Protein AF-A0A441XXL3-F1 (afdb_monomer_lite)

Secondary structure (DSSP, 8-state):
--S-TT--TT---EEEEEE--TT-GGG-EEEEEEE-S-B-SS--SSS-EEE-GGGS-TT-EEE-B--HHHHTTTT--TTSPPPSEEEEEEE-HHHHHHHTTT-HHHHHHHHEEEEEEEEEBTTBPPPTTEEEEEPPTTSTTGGGGTT-EEEEEHHHHHHHHSS------SS-----S----------

Sequence (187 aa):
PKDSEKMFSGHPCLTGSIASSGTQPFNDRYSITGQFAAFATDISRTAYTCRPPKIGVPAGIAYRGCNDRDRAFAGFKPGKPMPNEICGLVGGKKFDICVATNNFDQCLGGAVNRGNRPACSADHFCREDYMCQSLPPDTPGAAKVKGVGFCSPTYFIFQMRIDNHATPWSGAVRATMGAGFGAAEAE

Foldseek 3Di:
DAADPPDFWFDQFWDWDWDADPVCRVPIDTDTPDGRYQPDPDAEQPGWHFADCPLVDRSTITWHFHDVCLLLVVVQDPPDDDDQKHFAKDFDPQNVVLLVPPVNVVRVVPRIDTTIAGKAAPPRDHDPQWDWDQHPPPRVNSVSVVRITGTDGVSVVVSVPPDDDPDPPPDDDDDDDDDDDDDDDDD

pLDDT: mean 77.17, std 19.59, range [29.5, 97.12]

Radius of gyration: 19.59 Å; chains: 1; bounding box: 46×52×49 Å

Structure (mmCIF, N/CA/C/O backbone):
data_AF-A0A441XXL3-F1
#
_entry.id   AF-A0A441XXL3-F1
#
loop_
_atom_site.group_PDB
_atom_site.id
_atom_site.type_symbol
_atom_site.label_atom_id
_atom_site.label_alt_id
_atom_site.label_comp_id
_atom_site.label_asym_id
_atom_site.label_entity_id
_atom_site.label_seq_id
_atom_site.pdbx_PDB_ins_code
_atom_site.Cartn_x
_atom_site.Cartn_y
_atom_site.Cartn_z
_atom_site.occupancy
_atom_site.B_iso_or_equiv
_atom_site.auth_seq_id
_atom_site.auth_comp_id
_atom_site.auth_asym_id
_atom_site.auth_atom_id
_atom_site.pdbx_PDB_model_num
ATOM 1 N N . PRO A 1 1 ? -4.706 13.615 -6.787 1.00 56.91 1 PRO A N 1
ATOM 2 C CA . PRO A 1 1 ? -3.308 13.252 -7.125 1.00 56.91 1 PRO A CA 1
ATOM 3 C C . PRO A 1 1 ? -2.553 14.353 -7.919 1.00 56.91 1 PRO A C 1
ATOM 5 O O . PRO A 1 1 ? -2.069 14.128 -9.018 1.00 56.91 1 PRO A O 1
ATOM 8 N N . LYS A 1 2 ? -2.458 15.554 -7.331 1.00 59.69 2 LYS A N 1
ATOM 9 C CA . LYS A 1 2 ? -1.211 16.079 -6.728 1.00 59.69 2 LYS A CA 1
ATOM 10 C C . LYS A 1 2 ? -1.320 15.804 -5.215 1.00 59.69 2 LYS A C 1
ATOM 12 O O . LYS A 1 2 ? -2.351 15.228 -4.856 1.00 59.69 2 LYS A O 1
ATOM 17 N N . ASP A 1 3 ? -0.358 16.147 -4.353 1.00 64.12 3 ASP A N 1
ATOM 18 C CA . ASP A 1 3 ? -0.461 15.918 -2.894 1.00 64.12 3 ASP A CA 1
ATOM 19 C C . ASP A 1 3 ? -1.781 16.482 -2.327 1.00 64.12 3 ASP A C 1
ATOM 21 O O . ASP A 1 3 ? -1.922 17.663 -2.036 1.00 64.12 3 ASP A O 1
ATOM 25 N N . SER A 1 4 ? -2.800 15.631 -2.275 1.00 70.88 4 SER A N 1
ATOM 26 C CA . SER A 1 4 ? -4.200 15.985 -2.065 1.00 70.88 4 SER A CA 1
ATOM 27 C C . SER A 1 4 ? -4.614 15.421 -0.726 1.00 70.88 4 SER A C 1
ATOM 29 O O . SER A 1 4 ? -4.183 14.329 -0.364 1.00 70.88 4 SER A O 1
ATOM 31 N N . GLU A 1 5 ? -5.524 16.103 -0.040 1.00 73.88 5 GLU A N 1
ATOM 32 C CA . GLU A 1 5 ? -6.092 15.636 1.230 1.00 73.88 5 GLU A CA 1
ATOM 33 C C . GLU A 1 5 ? -6.737 14.242 1.137 1.00 73.88 5 GLU A C 1
ATOM 35 O O . GLU A 1 5 ? -6.882 13.556 2.142 1.00 73.88 5 GLU A O 1
ATOM 40 N N . LYS A 1 6 ? -7.091 13.789 -0.074 1.00 83.44 6 LYS A N 1
ATOM 41 C CA . LYS A 1 6 ? -7.651 12.452 -0.314 1.00 83.44 6 LYS A CA 1
ATOM 42 C C . LYS A 1 6 ? -6.591 11.358 -0.466 1.00 83.44 6 LYS A C 1
ATOM 44 O O . LYS A 1 6 ? -6.952 10.204 -0.673 1.00 83.44 6 LYS A O 1
ATOM 49 N N . MET A 1 7 ? -5.301 11.689 -0.442 1.00 89.44 7 MET A N 1
ATOM 50 C CA . MET A 1 7 ? -4.228 10.718 -0.634 1.00 89.44 7 MET A CA 1
ATOM 51 C C . MET A 1 7 ? -4.064 9.803 0.582 1.00 89.44 7 MET A C 1
ATOM 53 O O . MET A 1 7 ? -4.087 10.252 1.725 1.00 89.44 7 MET A O 1
ATOM 57 N N . PHE A 1 8 ? -3.849 8.521 0.306 1.00 92.69 8 PHE A N 1
ATOM 58 C CA . PHE A 1 8 ? -3.573 7.493 1.290 1.00 92.69 8 PHE A CA 1
ATOM 59 C C . PHE A 1 8 ? -2.529 6.496 0.774 1.00 92.69 8 PHE A C 1
ATOM 61 O O . PHE A 1 8 ? -2.258 6.421 -0.432 1.00 92.69 8 PHE A O 1
ATOM 68 N N . SER A 1 9 ? -1.933 5.731 1.689 1.00 92.62 9 SER A N 1
ATOM 69 C CA . SER A 1 9 ? -0.929 4.724 1.369 1.00 92.62 9 SER A CA 1
ATOM 70 C C . SER A 1 9 ? -1.545 3.642 0.495 1.00 92.62 9 SER A C 1
ATOM 72 O O . SER A 1 9 ? -2.548 3.057 0.878 1.00 92.62 9 SER A O 1
ATOM 74 N N . GLY A 1 10 ? -0.939 3.349 -0.654 1.00 89.56 10 GLY A N 1
ATOM 75 C CA . GLY A 1 10 ? -1.486 2.436 -1.671 1.00 89.56 10 GLY A CA 1
ATOM 76 C C . GLY A 1 10 ? -1.947 3.104 -2.955 1.00 89.56 10 GLY A C 1
ATOM 77 O O . GLY A 1 10 ? -2.083 2.420 -3.970 1.00 89.56 10 GLY A O 1
ATOM 78 N N . HIS A 1 11 ? -2.115 4.428 -2.963 1.00 92.00 11 HIS A N 1
ATOM 79 C CA . HIS A 1 11 ? -2.319 5.123 -4.225 1.00 92.00 11 HIS A CA 1
ATOM 80 C C . HIS A 1 11 ? -1.135 4.921 -5.176 1.00 92.00 11 HIS A C 1
ATOM 82 O O . HIS A 1 11 ? 0.017 4.882 -4.727 1.00 92.00 11 HIS A O 1
ATOM 88 N N . PRO A 1 12 ? -1.405 4.836 -6.490 1.00 91.00 12 PRO A N 1
ATOM 89 C CA . PRO A 1 12 ? -0.352 4.935 -7.482 1.00 91.00 12 PRO A CA 1
ATOM 90 C C . PRO A 1 12 ? 0.324 6.305 -7.368 1.00 91.00 12 PRO A C 1
ATOM 92 O O . PRO A 1 12 ? -0.320 7.313 -7.067 1.00 91.00 12 PRO A O 1
ATOM 95 N N . CYS A 1 13 ? 1.630 6.324 -7.592 1.00 92.06 13 CYS A N 1
ATOM 96 C CA . CYS A 1 13 ? 2.427 7.548 -7.571 1.00 92.06 13 CYS A CA 1
ATOM 97 C C . CYS A 1 13 ? 3.287 7.713 -8.825 1.00 92.06 13 CYS A C 1
ATOM 99 O O . CYS A 1 13 ? 3.798 8.806 -9.062 1.00 92.06 13 CYS A O 1
ATOM 101 N N . LEU A 1 14 ? 3.398 6.666 -9.647 1.00 90.69 14 LEU A N 1
ATOM 102 C CA . LEU A 1 14 ? 4.155 6.652 -10.891 1.00 90.69 14 LEU A CA 1
ATOM 103 C C . LEU A 1 14 ? 3.245 6.384 -12.080 1.00 90.69 14 LEU A C 1
ATOM 105 O O . LEU A 1 14 ? 2.314 5.584 -11.997 1.00 90.69 14 LEU A O 1
ATOM 109 N N . THR A 1 15 ? 3.573 7.022 -13.193 1.00 90.06 15 THR A N 1
ATOM 110 C CA . THR A 1 15 ? 3.078 6.663 -14.519 1.00 90.06 15 THR A CA 1
ATOM 111 C C . THR A 1 15 ? 4.159 5.889 -15.271 1.00 90.06 15 THR A C 1
ATOM 113 O O . THR A 1 15 ? 5.351 5.987 -14.954 1.00 90.06 15 THR A O 1
ATOM 116 N N . GLY A 1 16 ? 3.749 5.105 -16.257 1.00 85.69 16 GLY A N 1
ATOM 117 C CA . GLY A 1 16 ? 4.658 4.331 -17.080 1.00 85.69 16 GLY A CA 1
ATOM 118 C C . GLY A 1 16 ? 3.982 3.755 -18.308 1.00 85.69 16 GLY A C 1
ATOM 119 O O . GLY A 1 16 ? 2.782 3.925 -18.522 1.00 85.69 16 GLY A O 1
ATOM 120 N N . SER A 1 17 ? 4.781 3.080 -19.118 1.00 84.62 17 SER A N 1
ATOM 121 C CA . SER A 1 17 ? 4.356 2.392 -20.330 1.00 84.62 17 SER A CA 1
ATOM 122 C C . SER A 1 17 ? 4.864 0.957 -20.318 1.00 84.62 17 SER A C 1
ATOM 124 O O . SER A 1 17 ? 5.906 0.657 -19.734 1.00 84.62 17 SER A O 1
ATOM 126 N N . ILE A 1 18 ? 4.116 0.061 -20.956 1.00 83.25 18 ILE A N 1
ATOM 127 C CA . ILE A 1 18 ? 4.543 -1.316 -21.191 1.00 83.25 18 ILE A CA 1
ATOM 128 C C . ILE A 1 18 ? 4.979 -1.408 -22.648 1.00 83.25 18 ILE A C 1
ATOM 130 O O . ILE A 1 18 ? 4.208 -1.081 -23.550 1.00 83.25 18 ILE A O 1
ATOM 134 N N . ALA A 1 19 ? 6.221 -1.827 -22.873 1.00 82.88 19 ALA A N 1
ATOM 135 C CA . ALA A 1 19 ? 6.671 -2.254 -24.188 1.00 82.88 19 ALA A CA 1
ATOM 136 C C . ALA A 1 19 ? 6.328 -3.739 -24.343 1.00 82.88 19 ALA A C 1
ATOM 138 O O . ALA A 1 19 ? 6.987 -4.582 -23.729 1.00 82.88 19 ALA A O 1
ATOM 139 N N . SER A 1 20 ? 5.280 -4.038 -25.115 1.00 83.31 20 SER A N 1
ATOM 140 C CA . SER A 1 20 ? 4.809 -5.410 -25.306 1.00 83.31 20 SER A CA 1
ATOM 141 C C . SER A 1 20 ? 5.535 -6.132 -26.434 1.00 83.31 20 SER A C 1
ATOM 143 O O . SER A 1 20 ? 5.720 -5.590 -27.524 1.00 83.31 20 SER A O 1
ATOM 145 N N . SER A 1 21 ? 5.903 -7.384 -26.183 1.00 80.25 21 SER A N 1
ATOM 146 C CA . SER A 1 21 ? 6.479 -8.295 -27.166 1.00 80.25 21 SER A CA 1
ATOM 147 C C . SER A 1 21 ? 5.447 -9.353 -27.548 1.00 80.25 21 SER A C 1
ATOM 149 O O . SER A 1 21 ? 5.218 -10.313 -26.818 1.00 80.25 21 SER A O 1
ATOM 151 N N . GLY A 1 22 ? 4.814 -9.194 -28.715 1.00 84.00 22 GLY A N 1
ATOM 152 C CA . GLY A 1 22 ? 3.690 -10.048 -29.129 1.00 84.00 22 GLY A CA 1
ATOM 153 C C . GLY A 1 22 ? 4.021 -11.544 -29.203 1.00 84.00 22 GLY A C 1
ATOM 154 O O . GLY A 1 22 ? 3.199 -12.375 -28.835 1.00 84.00 22 GLY A O 1
ATOM 155 N N . THR A 1 23 ? 5.235 -11.902 -29.628 1.00 89.38 23 THR A N 1
ATOM 156 C CA . THR A 1 23 ? 5.682 -13.305 -29.714 1.00 89.38 23 THR A CA 1
ATOM 157 C C . THR A 1 23 ? 6.285 -13.830 -28.413 1.00 89.38 23 THR A C 1
ATOM 159 O O . THR A 1 23 ? 6.476 -15.035 -28.274 1.00 89.38 23 THR A O 1
ATOM 162 N N . GLN A 1 24 ? 6.644 -12.946 -27.479 1.00 87.25 24 GLN A N 1
ATOM 163 C CA . GLN A 1 24 ? 7.321 -13.293 -26.228 1.00 87.25 24 GLN A CA 1
ATOM 164 C C . GLN A 1 24 ? 6.822 -12.392 -25.086 1.00 87.25 24 GLN A C 1
ATOM 166 O O . GLN A 1 24 ? 7.597 -11.589 -24.568 1.00 87.25 24 GLN A O 1
ATOM 171 N N . PRO A 1 25 ? 5.550 -12.518 -24.662 1.00 81.62 25 PRO A N 1
ATOM 172 C CA . PRO A 1 25 ? 4.946 -11.625 -23.665 1.00 81.62 25 PRO A CA 1
ATOM 173 C C . PRO A 1 25 ? 5.648 -11.668 -22.296 1.00 81.62 25 PRO A C 1
ATOM 175 O O . PRO A 1 25 ? 5.554 -10.737 -21.504 1.00 81.62 25 PRO A O 1
ATOM 178 N N . PHE A 1 26 ? 6.420 -12.723 -22.013 1.00 80.75 26 PHE A N 1
ATOM 179 C CA . PHE A 1 26 ? 7.283 -12.814 -20.828 1.00 80.75 26 PHE A CA 1
ATOM 180 C C . PHE A 1 26 ? 8.445 -11.800 -20.824 1.00 80.75 26 PHE A C 1
ATOM 182 O O . PHE A 1 26 ? 9.073 -11.587 -19.786 1.00 80.75 26 PHE A O 1
ATOM 189 N N . ASN A 1 27 ? 8.737 -11.170 -21.966 1.00 80.44 27 ASN A N 1
ATOM 190 C CA . ASN A 1 27 ? 9.734 -10.111 -22.099 1.00 80.44 27 ASN A CA 1
ATOM 191 C C . ASN A 1 27 ? 9.148 -8.702 -21.981 1.00 80.44 27 ASN A C 1
ATOM 193 O O . ASN A 1 27 ? 9.909 -7.741 -22.099 1.00 80.44 27 ASN A O 1
ATOM 197 N N . ASP A 1 28 ? 7.846 -8.558 -21.724 1.00 80.25 28 ASP A N 1
ATOM 198 C CA . ASP A 1 28 ? 7.226 -7.253 -21.520 1.00 80.25 28 ASP A CA 1
ATOM 199 C C . ASP A 1 28 ? 7.951 -6.483 -20.406 1.00 80.25 28 ASP A C 1
ATOM 201 O O . ASP A 1 28 ? 8.215 -6.992 -19.307 1.00 80.25 28 ASP A O 1
ATOM 205 N N . ARG A 1 29 ? 8.317 -5.231 -20.701 1.00 79.62 29 ARG A N 1
ATOM 206 C CA . ARG A 1 29 ? 9.002 -4.344 -19.753 1.00 79.62 29 ARG A CA 1
ATOM 207 C C . ARG A 1 29 ? 8.140 -3.132 -19.459 1.00 79.62 29 ARG A C 1
ATOM 209 O O . ARG A 1 29 ? 7.727 -2.418 -20.369 1.00 79.62 29 ARG A O 1
ATOM 216 N N . TYR A 1 30 ? 7.915 -2.887 -18.171 1.00 78.56 30 TYR A N 1
ATOM 217 C CA . TYR A 1 30 ? 7.329 -1.644 -17.691 1.00 78.56 30 TYR A CA 1
ATOM 218 C C . TYR A 1 30 ? 8.423 -0.590 -17.496 1.00 78.56 30 TYR A C 1
ATOM 220 O O . TYR A 1 30 ? 9.349 -0.783 -16.702 1.00 78.56 30 TYR A O 1
ATOM 228 N N . SER A 1 31 ? 8.299 0.531 -18.197 1.00 82.94 31 SER A N 1
ATOM 229 C CA . SER A 1 31 ? 9.175 1.693 -18.069 1.00 82.94 31 SER A CA 1
ATOM 230 C C . SER A 1 31 ? 8.440 2.817 -17.354 1.00 82.94 31 SER A C 1
ATOM 232 O O . SER A 1 31 ? 7.357 3.227 -17.760 1.00 82.94 31 SER A O 1
ATOM 234 N N . ILE A 1 32 ? 9.042 3.341 -16.287 1.00 86.69 32 ILE A N 1
ATOM 235 C CA . ILE A 1 32 ? 8.509 4.497 -15.560 1.00 86.69 32 ILE A CA 1
ATOM 236 C C . ILE A 1 32 ? 8.700 5.742 -16.432 1.00 86.69 32 ILE A C 1
ATOM 238 O O . ILE A 1 32 ? 9.818 6.027 -16.856 1.00 86.69 32 ILE A O 1
ATOM 242 N N . THR A 1 33 ? 7.629 6.497 -16.666 1.00 88.94 33 THR A N 1
ATOM 243 C CA . THR A 1 33 ? 7.647 7.725 -17.482 1.00 88.94 33 THR A CA 1
ATOM 244 C C . THR A 1 33 ? 7.464 8.997 -16.654 1.00 88.94 33 THR A C 1
ATOM 246 O O . THR A 1 33 ? 7.684 10.093 -17.161 1.00 88.94 33 THR A O 1
ATOM 249 N N . GLY A 1 34 ? 7.109 8.885 -15.369 1.00 90.81 34 GLY A N 1
ATOM 250 C CA . GLY A 1 34 ? 7.020 10.036 -14.472 1.00 90.81 34 GLY A CA 1
ATOM 251 C C . GLY A 1 34 ? 6.450 9.716 -13.092 1.00 90.81 34 GLY A C 1
ATOM 252 O O . GLY A 1 34 ? 5.933 8.626 -12.850 1.00 90.81 34 GLY A O 1
ATOM 253 N N . GLN A 1 35 ? 6.516 10.700 -12.193 1.00 92.69 35 GLN A N 1
ATOM 254 C CA . GLN A 1 35 ? 5.906 10.674 -10.862 1.00 92.69 35 GLN A CA 1
ATOM 255 C C . GLN A 1 35 ? 4.849 11.777 -10.759 1.00 92.69 35 GLN A C 1
ATOM 257 O O . GLN A 1 35 ? 5.106 12.916 -11.141 1.00 92.69 35 GLN A O 1
ATOM 262 N N . PHE A 1 36 ? 3.669 11.453 -10.230 1.00 91.94 36 PHE A N 1
ATOM 263 C CA . PHE A 1 36 ? 2.542 12.393 -10.147 1.00 91.94 36 PHE A CA 1
ATOM 264 C C . PHE A 1 36 ? 1.991 12.600 -8.724 1.00 91.94 36 PHE A C 1
ATOM 266 O O . PHE A 1 36 ? 1.133 13.461 -8.519 1.00 91.94 36 PHE A O 1
ATOM 273 N N . ALA A 1 37 ? 2.462 11.836 -7.734 1.00 92.88 37 ALA A N 1
ATOM 274 C CA . ALA A 1 37 ? 2.054 11.971 -6.335 1.00 92.88 37 ALA A CA 1
ATOM 275 C C . ALA A 1 37 ? 3.164 11.526 -5.367 1.00 92.88 37 ALA A C 1
ATOM 277 O O . ALA A 1 37 ? 4.139 10.897 -5.785 1.00 92.88 37 ALA A O 1
ATOM 278 N N . ALA A 1 38 ? 2.973 11.802 -4.070 1.00 93.25 38 ALA A N 1
ATOM 279 C CA . ALA A 1 38 ? 3.830 11.327 -2.983 1.00 93.25 38 ALA A CA 1
ATOM 280 C C . ALA A 1 38 ? 5.293 11.778 -3.140 1.00 93.25 38 ALA A C 1
ATOM 282 O O . ALA A 1 38 ? 6.212 10.964 -3.249 1.00 93.25 38 ALA A O 1
ATOM 283 N N . PHE A 1 39 ? 5.495 13.095 -3.196 1.00 93.12 39 PHE A N 1
ATOM 284 C CA . PHE A 1 39 ? 6.779 13.720 -3.527 1.00 93.12 39 PHE A CA 1
ATOM 285 C C . PHE A 1 39 ? 7.763 13.831 -2.357 1.00 93.12 39 PHE A C 1
ATOM 287 O O . PHE A 1 39 ? 8.856 14.364 -2.540 1.00 93.12 39 PHE A O 1
ATOM 294 N N . ALA A 1 40 ? 7.419 13.334 -1.164 1.00 92.75 40 ALA A N 1
ATOM 295 C CA . ALA A 1 40 ? 8.370 13.334 -0.060 1.00 92.75 40 ALA A CA 1
ATOM 296 C C . ALA A 1 40 ? 9.608 12.498 -0.423 1.00 92.75 40 ALA A C 1
ATOM 298 O O . ALA A 1 40 ? 9.492 11.351 -0.872 1.00 92.75 40 ALA A O 1
ATOM 299 N N . THR A 1 41 ? 10.788 13.074 -0.199 1.00 89.81 41 THR A N 1
ATOM 300 C CA . THR A 1 41 ? 12.087 12.440 -0.470 1.00 89.81 41 THR A CA 1
ATOM 301 C C . THR A 1 41 ? 12.348 11.258 0.454 1.00 89.81 41 THR A C 1
ATOM 303 O O . THR A 1 41 ? 12.935 10.262 0.040 1.00 89.81 41 THR A O 1
ATOM 306 N N . ASP A 1 42 ? 11.845 11.347 1.684 1.00 88.62 42 ASP A N 1
ATOM 307 C CA . ASP A 1 42 ? 12.115 10.400 2.754 1.00 88.62 42 ASP A CA 1
ATOM 308 C C . ASP A 1 42 ? 10.830 9.829 3.349 1.00 88.62 42 ASP A C 1
ATOM 310 O O . ASP A 1 42 ? 9.757 10.444 3.347 1.00 88.62 42 ASP A O 1
ATOM 314 N N . ILE A 1 43 ? 10.947 8.625 3.909 1.00 85.94 43 ILE A N 1
ATOM 315 C CA . ILE A 1 43 ? 9.854 8.008 4.657 1.00 85.94 43 ILE A CA 1
ATOM 316 C C . ILE A 1 43 ? 9.590 8.842 5.909 1.00 85.94 43 ILE A C 1
ATOM 318 O O . ILE A 1 43 ? 10.454 8.977 6.773 1.00 85.94 43 ILE A O 1
ATOM 322 N N . SER A 1 44 ? 8.354 9.310 6.057 1.00 89.12 44 SER A N 1
ATOM 323 C CA . SER A 1 44 ? 7.897 10.020 7.250 1.00 89.12 44 SER A CA 1
ATOM 324 C C . SER A 1 44 ? 6.609 9.402 7.802 1.00 89.12 44 SER A C 1
ATOM 326 O O . SER A 1 44 ? 6.039 8.485 7.209 1.00 89.12 44 SER A O 1
ATOM 328 N N . ARG A 1 45 ? 6.134 9.886 8.954 1.00 90.06 45 ARG A N 1
ATOM 329 C CA . ARG A 1 45 ? 4.845 9.464 9.540 1.00 90.06 45 ARG A CA 1
ATOM 330 C C . ARG A 1 45 ? 3.642 10.252 9.000 1.00 90.06 45 ARG A C 1
ATOM 332 O O . ARG A 1 45 ? 2.503 9.879 9.285 1.00 90.06 45 ARG A O 1
ATOM 339 N N . THR A 1 46 ? 3.884 11.331 8.256 1.00 88.62 46 THR A N 1
ATOM 340 C CA . THR A 1 46 ? 2.869 12.333 7.882 1.00 88.62 46 THR A CA 1
ATOM 341 C C . THR A 1 46 ? 2.836 12.607 6.381 1.00 88.62 46 THR A C 1
ATOM 343 O O . THR A 1 46 ? 1.763 12.580 5.791 1.00 88.62 46 THR A O 1
ATOM 346 N N . ALA A 1 47 ? 3.991 12.824 5.758 1.00 91.69 47 ALA A N 1
ATOM 347 C CA . ALA A 1 47 ? 4.139 13.010 4.321 1.00 91.69 47 ALA A CA 1
ATOM 348 C C . ALA A 1 47 ? 4.326 11.672 3.589 1.00 91.69 47 ALA A C 1
ATOM 350 O O . ALA A 1 47 ? 5.000 10.762 4.088 1.00 91.69 47 ALA A O 1
ATOM 351 N N . TYR A 1 48 ? 3.748 11.579 2.391 1.00 94.00 48 TYR A N 1
ATOM 352 C CA . TYR A 1 48 ? 3.817 10.393 1.545 1.00 94.00 48 TYR A CA 1
ATOM 353 C C . TYR A 1 48 ? 5.039 10.440 0.636 1.00 94.00 48 TYR A C 1
ATOM 355 O O . TYR A 1 48 ? 5.233 11.405 -0.100 1.00 94.00 48 TYR A O 1
ATOM 363 N N . THR A 1 49 ? 5.812 9.359 0.644 1.00 93.25 49 THR A N 1
ATOM 364 C CA . THR A 1 49 ? 6.890 9.105 -0.315 1.00 93.25 49 THR A CA 1
ATOM 365 C C . THR A 1 49 ? 6.453 8.051 -1.327 1.00 93.25 49 THR A C 1
ATOM 367 O O . THR A 1 49 ? 5.719 7.115 -0.990 1.00 93.25 49 THR A O 1
ATOM 370 N N . CYS A 1 50 ? 6.877 8.198 -2.577 1.00 91.94 50 CYS A N 1
ATOM 371 C CA . CYS A 1 50 ? 6.606 7.228 -3.624 1.00 91.94 50 CYS A CA 1
ATOM 372 C C . CYS A 1 50 ? 7.609 6.072 -3.557 1.00 91.94 50 CYS A C 1
ATOM 374 O O . CYS A 1 50 ? 8.806 6.236 -3.786 1.00 91.94 50 CYS A O 1
ATOM 376 N N . ARG A 1 51 ? 7.121 4.866 -3.255 1.00 87.44 51 ARG A N 1
ATOM 377 C CA . ARG A 1 51 ? 7.937 3.649 -3.268 1.00 87.44 51 ARG A CA 1
ATOM 378 C C . ARG A 1 51 ? 7.896 3.023 -4.669 1.00 87.44 51 ARG A C 1
ATOM 380 O O . ARG A 1 51 ? 6.800 2.777 -5.181 1.00 87.44 51 ARG A O 1
ATOM 387 N N . PRO A 1 52 ? 9.061 2.741 -5.281 1.00 77.69 52 PRO A N 1
ATOM 388 C CA . PRO A 1 52 ? 9.148 2.301 -6.671 1.00 77.69 52 PRO A CA 1
ATOM 389 C C . PRO A 1 52 ? 8.619 0.869 -6.878 1.00 77.69 52 PRO A C 1
ATOM 391 O O . PRO A 1 52 ? 8.596 0.085 -5.927 1.00 77.69 52 PRO A O 1
ATOM 394 N N . PRO A 1 53 ? 8.301 0.473 -8.127 1.00 70.81 53 PRO A N 1
ATOM 395 C CA . PRO A 1 53 ? 7.737 -0.831 -8.493 1.00 70.81 53 PRO A CA 1
ATOM 396 C C . PRO A 1 53 ? 8.702 -2.012 -8.316 1.00 70.81 53 PRO A C 1
ATOM 398 O O . PRO A 1 53 ? 8.350 -3.136 -8.654 1.00 70.81 53 PRO A O 1
ATOM 401 N N . LYS A 1 54 ? 9.901 -1.798 -7.749 1.00 68.75 54 LYS A N 1
ATOM 402 C CA . LYS A 1 54 ? 10.864 -2.868 -7.411 1.00 68.75 54 LYS A CA 1
ATOM 403 C C . LYS A 1 54 ? 10.263 -3.943 -6.496 1.00 68.75 54 LYS A C 1
ATOM 405 O O . LYS A 1 54 ? 10.777 -5.047 -6.423 1.00 68.75 54 LYS A O 1
ATOM 410 N N . ILE A 1 55 ? 9.174 -3.600 -5.815 1.00 59.06 55 ILE A N 1
ATOM 411 C CA . ILE A 1 55 ? 8.376 -4.477 -4.961 1.00 59.06 55 ILE A CA 1
ATOM 412 C C . ILE A 1 55 ? 7.149 -5.051 -5.696 1.00 59.06 55 ILE A C 1
ATOM 414 O O . ILE A 1 55 ? 6.119 -5.268 -5.079 1.00 59.06 55 ILE A O 1
ATOM 418 N N . GLY A 1 56 ? 7.188 -5.207 -7.022 1.00 66.56 56 GLY A N 1
ATOM 419 C CA . GLY A 1 56 ? 6.109 -5.851 -7.788 1.00 66.56 56 GLY A CA 1
ATOM 420 C C . GLY A 1 56 ? 4.804 -5.053 -7.898 1.00 66.56 56 GLY A C 1
ATOM 421 O O . GLY A 1 56 ? 3.759 -5.639 -8.145 1.00 66.56 56 GLY A O 1
ATOM 422 N N . VAL A 1 57 ? 4.850 -3.731 -7.706 1.00 77.62 57 VAL A N 1
ATOM 423 C CA . VAL A 1 57 ? 3.679 -2.838 -7.765 1.00 77.62 57 VAL A CA 1
ATOM 424 C C . VAL A 1 57 ? 3.859 -1.866 -8.937 1.00 77.62 57 VAL A C 1
ATOM 426 O O . VAL A 1 57 ? 4.519 -0.847 -8.735 1.00 77.62 57 VAL A O 1
ATOM 429 N N . PRO A 1 58 ? 3.319 -2.128 -10.145 1.00 75.31 58 PRO A N 1
ATOM 430 C CA . PRO A 1 58 ? 3.697 -1.421 -11.380 1.00 75.31 58 PRO A CA 1
ATOM 431 C C . PRO A 1 58 ? 3.613 0.113 -11.301 1.00 75.31 58 PRO A C 1
ATOM 433 O O . PRO A 1 58 ? 4.553 0.810 -11.673 1.00 75.31 58 PRO A O 1
ATOM 436 N N . ALA A 1 59 ? 2.551 0.662 -10.708 1.00 85.50 59 ALA A N 1
ATOM 437 C CA . ALA A 1 59 ? 2.359 2.113 -10.574 1.00 85.50 59 ALA A CA 1
ATOM 438 C C . ALA A 1 59 ? 3.034 2.734 -9.328 1.00 85.50 59 ALA A C 1
ATOM 440 O O . ALA A 1 59 ? 2.753 3.878 -8.946 1.00 85.50 59 ALA A O 1
ATOM 441 N N . GLY A 1 60 ? 3.896 1.969 -8.653 1.00 88.25 60 GLY A N 1
ATOM 442 C CA . GLY A 1 60 ? 4.424 2.311 -7.340 1.00 88.25 60 GLY A CA 1
ATOM 443 C C . GLY A 1 60 ? 3.339 2.375 -6.263 1.00 88.25 60 GLY A C 1
ATOM 444 O O . GLY A 1 60 ? 2.154 2.095 -6.490 1.00 88.25 60 GLY A O 1
ATOM 445 N N . ILE A 1 61 ? 3.768 2.745 -5.060 1.00 89.31 61 ILE A N 1
ATOM 446 C CA . ILE A 1 61 ? 2.889 2.932 -3.908 1.00 89.31 61 ILE A CA 1
ATOM 447 C C . ILE A 1 61 ? 3.277 4.197 -3.147 1.00 89.31 61 ILE A C 1
ATOM 449 O O . ILE A 1 61 ? 4.391 4.306 -2.633 1.00 89.31 61 ILE A O 1
ATOM 453 N N . ALA A 1 62 ? 2.335 5.132 -3.030 1.00 92.88 62 ALA A N 1
ATOM 454 C CA . ALA A 1 62 ? 2.406 6.187 -2.028 1.00 92.88 62 ALA A CA 1
ATOM 455 C C . ALA A 1 62 ? 2.461 5.542 -0.638 1.00 92.88 62 ALA A C 1
ATOM 457 O O . ALA A 1 62 ? 1.678 4.637 -0.347 1.00 92.88 62 ALA A O 1
ATOM 458 N N . TYR A 1 63 ? 3.384 5.975 0.215 1.00 92.31 63 TYR A N 1
ATOM 459 C CA . TYR A 1 63 ? 3.591 5.364 1.523 1.00 92.31 63 TYR A CA 1
ATOM 460 C C . TYR A 1 63 ? 3.973 6.394 2.579 1.00 92.31 63 TYR A C 1
ATOM 462 O O . TYR A 1 63 ? 4.833 7.244 2.353 1.00 92.31 63 TYR A O 1
ATOM 470 N N . ARG A 1 64 ? 3.395 6.242 3.770 1.00 93.31 64 ARG A N 1
ATOM 471 C CA . ARG A 1 64 ? 3.884 6.844 5.013 1.00 93.31 64 ARG A CA 1
ATOM 472 C C . ARG A 1 64 ? 3.958 5.778 6.108 1.00 93.31 64 ARG A C 1
ATOM 474 O O . ARG A 1 64 ? 3.219 4.794 6.103 1.00 93.31 64 ARG A O 1
ATOM 481 N N . GLY A 1 65 ? 4.839 5.971 7.080 1.00 92.50 65 GLY A N 1
ATOM 482 C CA . GLY A 1 65 ? 4.892 5.132 8.274 1.00 92.50 65 GLY A CA 1
ATOM 483 C C . GLY A 1 65 ? 3.669 5.332 9.170 1.00 92.50 65 GLY A C 1
ATOM 484 O O . GLY A 1 65 ? 3.050 6.397 9.168 1.00 92.50 65 GLY A O 1
ATOM 485 N N . CYS A 1 66 ? 3.347 4.323 9.981 1.00 94.38 66 CYS A N 1
ATOM 486 C CA . CYS A 1 66 ? 2.316 4.474 11.003 1.00 94.38 66 CYS A CA 1
ATOM 487 C C . CYS A 1 66 ? 2.736 5.466 12.084 1.00 94.38 66 CYS A C 1
ATOM 489 O O . CYS A 1 66 ? 3.807 5.315 12.686 1.00 94.38 66 CYS A O 1
ATOM 491 N N . ASN A 1 67 ? 1.850 6.407 12.395 1.00 94.38 67 ASN A N 1
ATOM 492 C CA . ASN A 1 67 ? 1.908 7.160 13.642 1.00 94.38 67 ASN A CA 1
ATOM 493 C C . ASN A 1 67 ? 1.227 6.375 14.783 1.00 94.38 67 ASN A C 1
ATOM 495 O O . ASN A 1 67 ? 0.663 5.299 14.573 1.00 94.38 67 ASN A O 1
ATOM 499 N N . ASP A 1 68 ? 1.273 6.906 16.003 1.00 95.00 68 ASP A N 1
ATOM 500 C CA . ASP A 1 68 ? 0.769 6.194 17.185 1.00 95.00 68 ASP A CA 1
ATOM 501 C C . ASP A 1 68 ? -0.765 6.050 17.181 1.00 95.00 68 ASP A C 1
ATOM 503 O O . ASP A 1 68 ? -1.303 5.060 17.679 1.00 95.00 68 ASP A O 1
ATOM 507 N N . ARG A 1 69 ? -1.484 6.978 16.532 1.00 94.88 69 ARG A N 1
ATOM 508 C CA . ARG A 1 69 ? -2.944 6.896 16.350 1.00 94.88 69 ARG A CA 1
ATOM 509 C C . ARG A 1 69 ? -3.322 5.792 15.370 1.00 94.88 69 ARG A C 1
ATOM 511 O O . ARG A 1 69 ? -4.253 5.038 15.651 1.00 94.88 69 ARG A O 1
ATOM 518 N N . ASP A 1 70 ? -2.586 5.673 14.263 1.00 95.88 70 ASP A N 1
ATOM 519 C CA . ASP A 1 70 ? -2.738 4.565 13.319 1.00 95.88 70 ASP A CA 1
ATOM 520 C C . ASP A 1 70 ? -2.431 3.246 14.041 1.00 95.88 70 ASP A C 1
ATOM 522 O O . ASP A 1 70 ? -3.149 2.257 13.882 1.00 95.88 70 ASP A O 1
ATOM 526 N N . ARG A 1 71 ? -1.396 3.245 14.902 1.00 94.81 71 ARG A N 1
ATOM 527 C CA . ARG A 1 71 ? -0.992 2.055 15.655 1.00 94.81 71 ARG A CA 1
ATOM 528 C C . ARG A 1 71 ? -2.074 1.547 16.601 1.00 94.81 71 ARG A C 1
ATOM 530 O O . ARG A 1 71 ? -2.274 0.337 16.706 1.00 94.81 71 ARG A O 1
ATOM 537 N N . ALA A 1 72 ? -2.767 2.477 17.247 1.00 95.62 72 ALA A N 1
ATOM 538 C CA . ALA A 1 72 ? -3.864 2.220 18.171 1.00 95.62 72 ALA A CA 1
ATOM 539 C C . ALA A 1 72 ? -5.230 2.009 17.486 1.00 95.62 72 ALA A C 1
ATOM 541 O O . ALA A 1 72 ? -6.236 1.851 18.189 1.00 95.62 72 ALA A O 1
ATOM 542 N N . PHE A 1 73 ? -5.275 2.044 16.146 1.00 96.56 73 PHE A N 1
ATOM 543 C CA . PHE A 1 73 ? -6.491 1.985 15.329 1.00 96.56 73 PHE A CA 1
ATOM 544 C C . PHE A 1 73 ? -7.524 3.066 15.687 1.00 96.56 73 PHE A C 1
ATOM 546 O O . PHE A 1 73 ? -8.729 2.856 15.589 1.00 96.56 73 PHE A O 1
ATOM 553 N N . ALA A 1 74 ? -7.069 4.253 16.098 1.00 95.62 74 ALA A N 1
ATOM 554 C CA . ALA A 1 74 ? -7.937 5.297 16.652 1.00 95.62 74 ALA A CA 1
ATOM 555 C C . ALA A 1 74 ? -8.965 5.871 15.651 1.00 95.62 74 ALA A C 1
ATOM 557 O O . ALA A 1 74 ? -9.957 6.480 16.063 1.00 95.62 74 ALA A O 1
ATOM 558 N N . GLY A 1 75 ? -8.716 5.713 14.346 1.00 94.25 75 GLY A N 1
ATOM 559 C CA . GLY A 1 75 ? -9.628 6.131 13.277 1.00 94.25 75 GLY A CA 1
ATOM 560 C C . GLY A 1 75 ? -10.802 5.175 13.043 1.00 94.25 75 GLY A C 1
ATOM 561 O O . GLY A 1 75 ? -11.812 5.594 12.487 1.00 94.25 75 GLY A O 1
ATOM 562 N N . PHE A 1 76 ? -10.702 3.923 13.494 1.00 94.94 76 PHE A N 1
ATOM 563 C CA . PHE A 1 76 ? -11.731 2.906 13.293 1.00 94.94 76 PHE A CA 1
ATOM 564 C C . PHE A 1 76 ? -12.752 2.988 14.426 1.00 94.94 76 PHE A C 1
ATOM 566 O O . PHE A 1 76 ? -12.472 2.614 15.565 1.00 94.94 76 PHE A O 1
ATOM 573 N N . LYS A 1 77 ? -13.930 3.536 14.121 1.00 93.50 77 LYS A N 1
ATOM 574 C CA . LYS A 1 77 ? -15.005 3.771 15.091 1.00 93.50 77 LYS A CA 1
ATOM 575 C C . LYS A 1 77 ? -16.312 3.147 14.597 1.00 93.50 77 LYS A C 1
ATOM 577 O O . LYS A 1 77 ? -16.622 3.301 13.415 1.00 93.50 77 LYS A O 1
A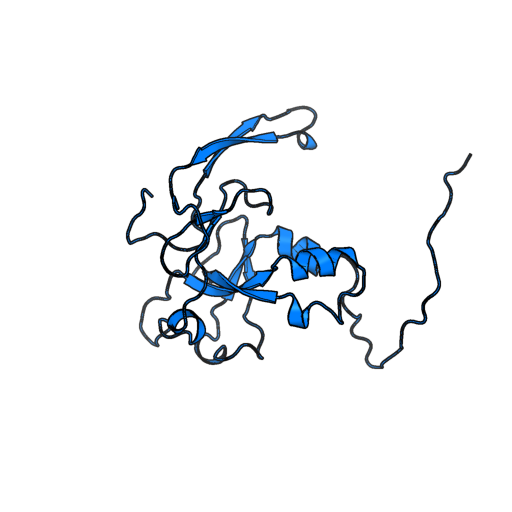TOM 582 N N . PRO A 1 78 ? -17.105 2.513 15.478 1.00 88.75 78 PRO A N 1
ATOM 583 C CA . PRO A 1 78 ? -18.430 2.018 15.117 1.00 88.75 78 PRO A CA 1
ATOM 584 C C . PRO A 1 78 ? -19.307 3.118 14.506 1.00 88.75 78 PRO A C 1
ATOM 586 O O . PRO A 1 78 ? -19.301 4.258 14.975 1.00 88.75 78 PRO A O 1
ATOM 589 N N . GLY A 1 79 ? -20.046 2.782 13.447 1.00 89.81 79 GLY A N 1
ATOM 590 C CA . GLY A 1 79 ? -20.967 3.705 12.773 1.00 89.81 79 GLY A CA 1
ATOM 591 C C . GLY A 1 79 ? -20.301 4.836 11.977 1.00 89.81 79 GLY A C 1
ATOM 592 O O . GLY A 1 79 ? -20.992 5.750 11.530 1.00 89.81 79 GLY A O 1
ATOM 593 N N . LYS A 1 80 ? -18.973 4.816 11.801 1.00 92.69 80 LYS A N 1
ATOM 594 C CA . LYS A 1 80 ? -18.255 5.741 10.913 1.00 92.69 80 LYS A CA 1
ATOM 595 C C . LYS A 1 80 ? -17.746 5.010 9.669 1.00 92.69 80 LYS A C 1
ATOM 597 O O . LYS A 1 80 ? -17.473 3.813 9.759 1.00 92.69 80 LYS A O 1
ATOM 602 N N . PRO A 1 81 ? -17.598 5.712 8.528 1.00 92.06 81 PRO A N 1
ATOM 603 C CA . PRO A 1 81 ? -16.967 5.136 7.349 1.00 92.06 81 PRO A CA 1
ATOM 604 C C . PRO A 1 81 ? -15.593 4.564 7.692 1.00 92.06 81 PRO A C 1
ATOM 606 O O . PRO A 1 81 ? -14.850 5.153 8.484 1.00 92.06 81 PRO A O 1
ATOM 609 N N . MET A 1 82 ? -15.266 3.424 7.090 1.00 93.50 82 MET A N 1
ATOM 610 C CA . MET A 1 82 ? -13.955 2.813 7.254 1.00 93.50 82 MET A CA 1
ATOM 611 C C . MET A 1 82 ? -12.873 3.775 6.728 1.00 93.50 82 MET A C 1
ATOM 613 O O . MET A 1 82 ? -12.994 4.255 5.601 1.00 93.50 82 MET A O 1
ATOM 617 N N . PRO A 1 83 ? -11.823 4.078 7.512 1.00 94.50 83 PRO A N 1
ATOM 618 C CA . PRO A 1 83 ? -10.672 4.821 7.013 1.00 94.50 83 PRO A CA 1
ATOM 619 C C . PRO A 1 83 ? -10.025 4.127 5.809 1.00 94.50 83 PRO A C 1
ATOM 621 O O . PRO A 1 83 ? -9.913 2.906 5.794 1.00 94.50 83 PRO A O 1
ATOM 624 N N . ASN A 1 84 ? -9.515 4.907 4.852 1.00 94.19 84 ASN A N 1
ATOM 625 C CA . ASN A 1 84 ? -8.806 4.366 3.684 1.00 94.19 84 ASN A CA 1
ATOM 626 C C . ASN A 1 84 ? -7.483 3.680 4.050 1.00 94.19 84 ASN A C 1
ATOM 628 O O . ASN A 1 84 ? -6.986 2.875 3.270 1.00 94.19 84 ASN A O 1
ATOM 632 N N . GLU A 1 85 ? -6.894 4.004 5.206 1.00 94.75 85 GLU A N 1
ATOM 633 C CA . GLU A 1 85 ? -5.631 3.431 5.670 1.00 94.75 85 GLU A CA 1
ATOM 634 C C . GLU A 1 85 ? -5.798 2.643 6.957 1.00 94.75 85 GLU A C 1
ATOM 636 O O . GLU A 1 85 ? -6.505 3.051 7.880 1.00 94.75 85 GLU A O 1
ATOM 641 N N . ILE A 1 86 ? -5.029 1.569 7.055 1.00 96.75 86 ILE A N 1
ATOM 642 C CA . ILE A 1 86 ? -4.823 0.821 8.281 1.00 96.75 86 ILE A CA 1
ATOM 643 C C . ILE A 1 86 ? -3.327 0.593 8.495 1.00 96.75 86 ILE A C 1
ATOM 645 O O . ILE A 1 86 ? -2.566 0.339 7.557 1.00 96.75 86 ILE A O 1
ATOM 649 N N . CYS A 1 87 ? -2.895 0.653 9.752 1.00 95.56 87 CYS A N 1
ATOM 650 C CA . CYS A 1 87 ? -1.528 0.315 10.117 1.00 95.56 87 CYS A CA 1
ATOM 651 C C . CYS A 1 87 ? -1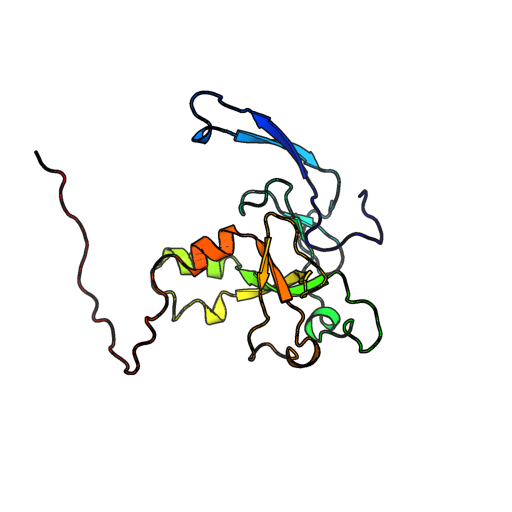.351 -1.208 10.185 1.00 95.56 87 CYS A C 1
ATOM 653 O O . CYS A 1 87 ? -1.427 -1.798 11.270 1.00 95.56 87 CYS A O 1
ATOM 655 N N . GLY A 1 88 ? -1.153 -1.808 9.010 1.00 91.75 88 GLY A N 1
ATOM 656 C CA . GLY A 1 88 ? -0.980 -3.241 8.788 1.00 91.75 88 GLY A CA 1
ATOM 657 C C . GLY A 1 88 ? 0.473 -3.705 8.836 1.00 91.75 88 GLY A C 1
ATOM 658 O O . GLY A 1 88 ? 1.380 -2.948 9.195 1.00 91.75 88 GLY A O 1
ATOM 659 N N . LEU A 1 89 ? 0.687 -4.968 8.468 1.00 86.69 89 LEU A N 1
ATOM 660 C CA . LEU A 1 89 ? 2.009 -5.584 8.447 1.00 86.69 89 LEU A CA 1
ATOM 661 C C . LEU A 1 89 ? 2.771 -5.251 7.160 1.00 86.69 89 LEU A C 1
ATOM 663 O O . LEU A 1 89 ? 2.212 -5.222 6.062 1.00 86.69 89 LEU A O 1
ATOM 667 N N . VAL A 1 90 ? 4.073 -5.001 7.296 1.00 80.69 90 VAL A N 1
ATOM 668 C CA . VAL A 1 90 ? 4.988 -4.746 6.180 1.00 80.69 90 VAL A CA 1
ATOM 669 C C . VAL A 1 90 ? 6.309 -5.481 6.388 1.00 80.69 90 VAL A C 1
ATOM 671 O O . VAL A 1 90 ? 6.870 -5.456 7.483 1.00 80.69 90 VAL A O 1
ATOM 674 N N . GLY A 1 91 ? 6.836 -6.103 5.333 1.00 72.06 91 GLY A N 1
ATOM 675 C CA . GLY A 1 91 ? 8.216 -6.586 5.330 1.00 72.06 91 GLY A CA 1
ATOM 676 C C . GLY A 1 91 ? 9.191 -5.409 5.265 1.00 72.06 91 GLY A C 1
ATOM 677 O O . GLY A 1 91 ? 8.995 -4.476 4.484 1.00 72.06 91 GLY A O 1
ATOM 678 N N . GLY A 1 92 ? 10.206 -5.417 6.130 1.00 67.88 92 GLY A N 1
ATOM 679 C CA . GLY A 1 92 ? 11.342 -4.491 6.051 1.00 67.88 92 GLY A CA 1
ATOM 680 C C . GLY A 1 92 ? 12.607 -5.192 5.554 1.00 67.88 92 GLY A C 1
ATOM 681 O O . GLY A 1 92 ? 12.583 -6.375 5.256 1.00 67.88 92 GLY A O 1
ATOM 682 N N . LYS A 1 93 ? 13.757 -4.509 5.583 1.00 68.38 93 LYS A N 1
ATOM 683 C CA . LYS A 1 93 ? 15.059 -5.098 5.199 1.00 68.38 93 LYS A CA 1
ATOM 684 C C . LYS A 1 93 ? 15.362 -6.430 5.907 1.00 68.38 93 LYS A C 1
ATOM 686 O O . LYS A 1 93 ? 15.969 -7.321 5.329 1.00 68.38 93 LYS A O 1
ATOM 691 N N . LYS A 1 94 ? 14.936 -6.566 7.168 1.00 68.12 94 LYS A N 1
ATOM 692 C CA . LYS A 1 94 ? 15.077 -7.816 7.927 1.00 68.12 94 LYS A CA 1
ATOM 693 C C . LYS A 1 94 ? 14.268 -8.962 7.318 1.00 68.12 94 LYS A C 1
ATOM 695 O O . LYS A 1 94 ? 14.747 -10.078 7.372 1.00 68.12 94 LYS A O 1
ATOM 700 N N . PHE A 1 95 ? 13.102 -8.683 6.734 1.00 69.81 95 PHE A N 1
ATOM 701 C CA . PHE A 1 95 ? 12.280 -9.663 6.014 1.00 69.81 95 PHE A CA 1
ATOM 702 C C . PHE A 1 95 ? 12.968 -10.133 4.741 1.00 69.81 95 PHE A C 1
ATOM 704 O O . PHE A 1 95 ? 13.076 -11.334 4.542 1.00 69.81 95 PHE A O 1
ATOM 711 N N . ASP A 1 96 ? 13.521 -9.215 3.950 1.00 66.69 96 ASP A N 1
ATOM 712 C CA . ASP A 1 96 ? 14.246 -9.584 2.728 1.00 66.69 96 ASP A CA 1
ATOM 713 C C . ASP A 1 96 ? 15.456 -10.482 3.050 1.00 66.69 96 ASP A C 1
ATOM 715 O O . ASP A 1 96 ? 15.683 -11.494 2.393 1.00 66.69 96 ASP A O 1
ATOM 719 N N . ILE A 1 97 ? 16.198 -10.157 4.118 1.00 68.94 97 ILE A N 1
ATOM 720 C CA . ILE A 1 97 ? 17.296 -10.999 4.624 1.00 68.94 97 ILE A CA 1
ATOM 721 C C . ILE A 1 97 ? 16.761 -12.345 5.127 1.00 68.94 97 ILE A C 1
ATOM 723 O O . ILE A 1 97 ? 17.376 -13.372 4.881 1.00 68.94 97 ILE A O 1
ATOM 727 N N . CYS A 1 98 ? 15.617 -12.345 5.808 1.00 67.81 98 CYS A N 1
ATOM 728 C CA . CYS A 1 98 ? 14.965 -13.544 6.328 1.00 67.81 98 CYS A CA 1
ATOM 729 C C . CYS A 1 98 ? 14.639 -14.568 5.244 1.00 67.81 98 CYS A C 1
ATOM 731 O O . CYS A 1 98 ? 14.907 -15.755 5.391 1.00 67.81 98 CYS A O 1
ATOM 733 N N . VAL A 1 99 ? 14.051 -14.085 4.149 1.00 65.50 99 VAL A N 1
ATOM 734 C CA . VAL A 1 99 ? 13.676 -14.909 2.997 1.00 65.50 99 VAL A CA 1
ATOM 735 C C . VAL A 1 99 ? 14.927 -15.495 2.338 1.00 65.50 99 VAL A C 1
ATOM 737 O O . VAL A 1 99 ? 14.896 -16.617 1.852 1.00 65.50 99 VAL A O 1
ATOM 740 N N . ALA A 1 100 ? 16.050 -14.774 2.361 1.00 67.81 100 ALA A N 1
ATOM 741 C CA . ALA A 1 100 ? 17.292 -15.214 1.733 1.00 67.81 100 ALA A CA 1
ATOM 742 C C . ALA A 1 100 ? 18.067 -16.297 2.516 1.00 67.81 100 ALA A C 1
ATOM 744 O O . ALA A 1 100 ? 19.035 -16.834 1.981 1.00 67.81 100 ALA A O 1
ATOM 745 N N . THR A 1 101 ? 17.707 -16.608 3.769 1.00 66.00 101 THR A N 1
ATOM 746 C CA . THR A 1 101 ? 18.531 -17.458 4.657 1.00 66.00 101 THR A CA 1
ATOM 747 C C . THR A 1 101 ? 17.980 -18.861 4.921 1.00 66.00 101 THR A C 1
ATOM 749 O O . THR A 1 101 ? 18.615 -19.605 5.666 1.00 66.00 101 THR A O 1
ATOM 752 N N . ASN A 1 102 ? 16.831 -19.251 4.352 1.00 65.19 102 ASN A N 1
ATOM 753 C CA . ASN A 1 102 ? 16.162 -20.545 4.605 1.00 65.19 102 ASN A CA 1
ATOM 754 C C . ASN A 1 102 ? 15.855 -20.859 6.094 1.00 65.19 102 ASN A C 1
ATOM 756 O O . ASN A 1 102 ? 15.511 -21.990 6.422 1.00 65.19 102 ASN A O 1
ATOM 760 N N . ASN A 1 103 ? 15.935 -19.881 7.007 1.00 64.00 103 ASN A N 1
ATOM 761 C CA . ASN A 1 103 ? 15.594 -20.027 8.433 1.00 64.00 103 ASN A CA 1
ATOM 762 C C . ASN A 1 103 ? 14.387 -19.140 8.783 1.00 64.00 103 ASN A C 1
ATOM 764 O O . ASN A 1 103 ? 14.486 -18.151 9.514 1.00 64.00 103 ASN A O 1
ATOM 768 N N . PHE A 1 104 ? 13.257 -19.448 8.154 1.00 63.00 104 PHE A N 1
ATOM 769 C CA . PHE A 1 104 ? 12.105 -18.555 8.054 1.00 63.00 104 PHE A CA 1
ATOM 770 C C . PHE A 1 104 ? 11.369 -18.379 9.394 1.00 63.00 104 PHE A C 1
ATOM 772 O O . PHE A 1 104 ? 11.058 -17.264 9.818 1.00 63.00 104 PHE A O 1
ATOM 779 N N . ASP A 1 105 ? 11.159 -19.485 10.098 1.00 59.34 105 ASP A N 1
ATOM 780 C CA . ASP A 1 105 ? 10.411 -19.617 11.347 1.00 59.34 105 ASP A CA 1
ATOM 781 C C . ASP A 1 105 ? 11.042 -18.848 12.518 1.00 59.34 105 ASP A C 1
ATOM 783 O O . ASP A 1 105 ? 10.328 -18.208 13.292 1.00 59.34 105 ASP A O 1
ATOM 787 N N .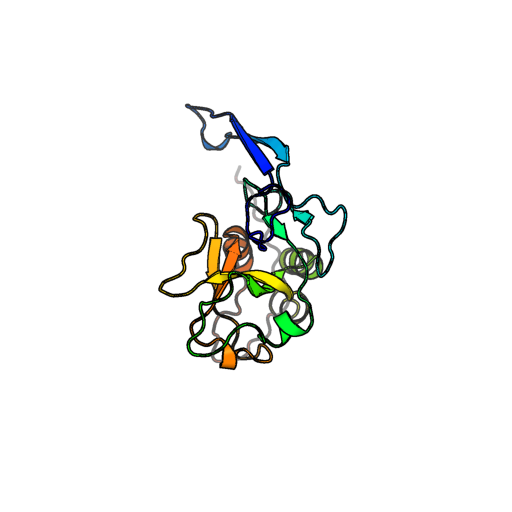 GLN A 1 106 ? 12.372 -18.810 12.616 1.00 61.88 106 GLN A N 1
ATOM 788 C CA . GLN A 1 106 ? 13.052 -18.074 13.691 1.00 61.88 106 GLN A CA 1
ATOM 789 C C . GLN A 1 106 ? 13.135 -16.566 13.437 1.00 61.88 106 GLN A C 1
ATOM 791 O O . GLN A 1 106 ? 13.328 -15.782 14.368 1.00 61.88 106 GLN A O 1
ATOM 796 N N . CYS A 1 107 ? 13.010 -16.140 12.183 1.00 63.44 107 CYS A N 1
ATOM 797 C CA . CYS A 1 107 ? 13.375 -14.791 11.778 1.00 63.44 107 CYS A CA 1
ATOM 798 C C . CYS A 1 107 ? 12.160 -13.908 11.414 1.00 63.44 107 CYS A C 1
ATOM 800 O O . CYS A 1 107 ? 12.204 -12.689 11.619 1.00 63.44 107 CYS A O 1
ATOM 802 N N . LEU A 1 108 ? 11.038 -14.496 10.978 1.00 61.47 108 LEU A N 1
ATOM 803 C CA . LEU A 1 108 ? 9.822 -13.768 10.593 1.00 61.47 108 LEU A CA 1
ATOM 804 C C . LEU A 1 108 ? 9.261 -12.865 11.700 1.00 61.47 108 LEU A C 1
ATOM 806 O O . LEU A 1 108 ? 8.908 -11.714 11.433 1.00 61.47 108 LEU A O 1
ATOM 810 N N . GLY A 1 109 ? 9.218 -13.355 12.944 1.00 59.03 109 GLY A N 1
ATOM 811 C CA . GLY A 1 109 ? 8.621 -12.635 14.077 1.00 59.03 109 GLY A CA 1
ATOM 812 C C . GLY A 1 109 ? 9.267 -11.272 14.366 1.00 59.03 109 GLY A C 1
ATOM 813 O O . GLY A 1 109 ? 8.598 -10.363 14.848 1.00 59.03 109 GLY A O 1
ATOM 814 N N . GLY A 1 110 ? 10.549 -11.092 14.017 1.00 58.38 110 GLY A N 1
ATOM 815 C CA . GLY A 1 110 ? 11.279 -9.821 14.152 1.00 58.38 110 GLY A CA 1
ATOM 816 C C . GLY A 1 110 ? 11.482 -9.055 12.839 1.00 58.38 110 GLY A C 1
ATOM 817 O O . GLY A 1 110 ? 12.061 -7.962 12.834 1.00 58.38 110 GLY A O 1
ATOM 818 N N . ALA A 1 111 ? 11.051 -9.633 11.720 1.00 58.28 111 ALA A N 1
ATOM 819 C CA . ALA A 1 111 ? 11.271 -9.111 10.377 1.00 58.28 111 ALA A CA 1
ATOM 820 C C . ALA A 1 111 ? 10.093 -8.280 9.846 1.00 58.28 111 ALA A C 1
ATOM 822 O O . ALA A 1 111 ? 10.263 -7.440 8.950 1.00 58.28 111 ALA A O 1
ATOM 823 N N . VAL A 1 112 ? 8.912 -8.489 10.426 1.00 70.56 112 VAL A N 1
ATOM 824 C CA . VAL A 1 112 ? 7.683 -7.788 10.074 1.00 70.56 112 VAL A CA 1
ATOM 825 C C . VAL A 1 112 ? 7.535 -6.533 10.934 1.00 70.56 112 VAL A C 1
ATOM 827 O O . VAL A 1 112 ? 7.587 -6.566 12.159 1.00 70.56 112 VAL A O 1
ATOM 830 N N . ASN A 1 113 ? 7.358 -5.394 10.273 1.00 80.25 113 ASN A N 1
ATOM 831 C CA . ASN A 1 113 ? 7.089 -4.104 10.899 1.00 80.25 113 ASN A CA 1
ATOM 832 C C . ASN A 1 113 ? 5.631 -3.702 10.670 1.00 80.25 113 ASN A C 1
ATOM 834 O O . ASN A 1 113 ? 4.901 -4.363 9.932 1.00 80.25 113 ASN A O 1
ATOM 838 N N . ARG A 1 114 ? 5.211 -2.573 11.257 1.00 86.44 114 ARG A N 1
ATOM 839 C CA . ARG A 1 114 ? 3.928 -1.952 10.905 1.00 86.44 114 ARG A CA 1
ATOM 840 C C . ARG A 1 114 ? 4.108 -0.726 10.020 1.00 86.44 114 ARG A C 1
ATOM 842 O O . ARG A 1 114 ? 4.902 0.157 10.352 1.00 86.44 114 ARG A O 1
ATOM 849 N N . GLY A 1 115 ? 3.342 -0.668 8.938 1.00 90.06 115 GLY A N 1
ATOM 850 C CA . GLY A 1 115 ? 3.318 0.432 7.975 1.00 90.06 115 GLY A CA 1
ATOM 851 C C . GLY A 1 115 ? 1.895 0.692 7.492 1.00 90.06 115 GLY A C 1
ATOM 852 O O . GLY A 1 115 ? 1.065 -0.218 7.522 1.00 90.06 115 GLY A O 1
ATOM 853 N N . ASN A 1 116 ? 1.593 1.926 7.078 1.00 94.19 116 ASN A N 1
ATOM 854 C CA . ASN A 1 116 ? 0.258 2.207 6.560 1.00 94.19 116 ASN A CA 1
ATOM 855 C C . ASN A 1 116 ? 0.062 1.530 5.205 1.00 94.19 116 ASN A C 1
ATOM 857 O O . ASN A 1 116 ? 0.939 1.521 4.336 1.00 94.19 116 ASN A O 1
ATOM 861 N N . ARG A 1 117 ? -1.113 0.931 5.063 1.00 94.19 117 ARG A N 1
ATOM 862 C CA . ARG A 1 117 ? -1.593 0.213 3.886 1.00 94.19 117 ARG A CA 1
ATOM 863 C C . ARG A 1 117 ? -3.031 0.635 3.616 1.00 94.19 117 ARG A C 1
ATOM 865 O O . ARG A 1 117 ? -3.684 1.082 4.561 1.00 94.19 117 ARG A O 1
ATOM 872 N N . PRO A 1 118 ? -3.550 0.440 2.394 1.00 94.94 118 PRO A N 1
ATOM 873 C CA . PRO A 1 118 ? -4.982 0.538 2.186 1.00 94.94 118 PRO A CA 1
ATOM 874 C C . PRO A 1 118 ? -5.705 -0.411 3.133 1.00 94.94 118 PRO A C 1
ATOM 876 O O . PRO A 1 118 ? -5.289 -1.563 3.288 1.00 94.94 118 PRO A O 1
ATOM 879 N N . ALA A 1 119 ? -6.767 0.072 3.760 1.00 96.44 119 ALA A N 1
ATOM 880 C CA . ALA A 1 119 ? -7.706 -0.790 4.451 1.00 96.44 119 ALA A CA 1
ATOM 881 C C . ALA A 1 119 ? -8.553 -1.551 3.425 1.00 96.44 119 ALA A C 1
ATOM 883 O O . ALA A 1 119 ? -8.844 -1.047 2.339 1.00 96.44 119 ALA A O 1
ATOM 884 N N . CYS A 1 120 ? -8.967 -2.759 3.779 1.00 97.12 120 CYS A N 1
ATOM 885 C CA . CYS A 1 120 ? -9.899 -3.549 2.987 1.00 97.12 120 CYS A CA 1
ATOM 886 C C . CYS A 1 120 ? -10.896 -4.279 3.878 1.00 97.12 120 CYS A C 1
ATOM 888 O O . CYS A 1 120 ? -10.653 -4.490 5.063 1.00 97.12 120 CYS A O 1
ATOM 890 N N . SER A 1 121 ? -12.027 -4.660 3.306 1.00 95.88 121 SER A N 1
ATOM 891 C CA . SER A 1 121 ? -13.071 -5.447 3.960 1.00 95.88 121 SER A CA 1
ATOM 892 C C . SER A 1 121 ? -13.856 -6.221 2.898 1.00 95.88 121 SER A C 1
ATOM 894 O O . SER A 1 121 ? -13.512 -6.169 1.718 1.00 95.88 121 SER A O 1
ATOM 896 N N . ALA A 1 122 ? -14.921 -6.918 3.302 1.00 93.31 122 ALA A N 1
ATOM 897 C CA . ALA A 1 122 ? -15.842 -7.564 2.364 1.00 93.31 122 ALA A CA 1
ATOM 898 C C . ALA A 1 122 ? -16.456 -6.586 1.340 1.00 93.31 122 ALA A C 1
ATOM 900 O O . ALA A 1 122 ? -16.749 -6.997 0.223 1.00 93.31 122 ALA A O 1
ATOM 901 N N . ASP A 1 123 ? -16.580 -5.304 1.702 1.00 93.44 123 ASP A N 1
ATOM 902 C CA . ASP A 1 123 ? -17.220 -4.264 0.882 1.00 93.44 123 ASP A CA 1
ATOM 903 C C . ASP A 1 123 ? -16.237 -3.179 0.406 1.00 93.44 123 ASP A C 1
ATOM 905 O O . ASP A 1 123 ? -16.625 -2.219 -0.259 1.00 93.44 123 ASP A O 1
ATOM 909 N N . HIS A 1 124 ? -14.956 -3.294 0.764 1.00 94.00 124 HIS A N 1
ATOM 910 C CA . HIS A 1 124 ? -13.915 -2.344 0.383 1.00 94.00 124 HIS A CA 1
ATOM 911 C C . HIS A 1 124 ? -12.711 -3.097 -0.171 1.00 94.00 124 HIS A C 1
ATOM 913 O O . HIS A 1 124 ? -11.858 -3.596 0.569 1.00 94.00 124 HIS A O 1
ATOM 919 N N . PHE A 1 125 ? -12.666 -3.202 -1.494 1.00 94.31 125 PHE A N 1
ATOM 920 C CA . PHE A 1 125 ? -11.699 -4.036 -2.189 1.00 94.31 125 PHE A CA 1
ATOM 921 C C . PHE A 1 125 ? -10.335 -3.361 -2.321 1.00 94.31 125 PHE A C 1
ATOM 923 O O . PHE A 1 125 ? -10.206 -2.139 -2.409 1.00 94.31 125 PHE A O 1
ATOM 930 N N . CYS A 1 126 ? -9.301 -4.194 -2.351 1.00 93.44 126 CYS A N 1
ATOM 931 C CA . CYS A 1 126 ? -7.970 -3.756 -2.729 1.00 93.44 126 CYS A CA 1
ATOM 932 C C . CYS A 1 126 ? -7.907 -3.414 -4.224 1.00 93.44 126 CYS A C 1
ATOM 934 O O . CYS A 1 126 ? -8.741 -3.854 -5.013 1.00 93.44 126 CYS A O 1
ATOM 936 N N . ARG A 1 127 ? -6.869 -2.668 -4.621 1.00 89.25 127 ARG A N 1
ATOM 937 C CA . ARG A 1 127 ? -6.474 -2.570 -6.033 1.00 89.25 127 ARG A CA 1
ATOM 938 C C . ARG A 1 127 ? -6.135 -3.970 -6.563 1.00 89.25 127 ARG A C 1
ATOM 940 O O . ARG A 1 127 ? -5.703 -4.817 -5.788 1.00 89.25 127 ARG A O 1
ATOM 947 N N . GLU A 1 128 ? -6.302 -4.198 -7.860 1.00 85.00 128 GLU A N 1
ATOM 948 C CA . GLU A 1 128 ? -6.201 -5.538 -8.468 1.00 85.00 128 GLU A CA 1
ATOM 949 C C . GLU A 1 128 ? -4.835 -6.231 -8.289 1.00 85.00 128 GLU A C 1
ATOM 951 O O . GLU A 1 128 ? -4.747 -7.453 -8.302 1.00 85.00 128 GLU A O 1
ATOM 956 N N . ASP A 1 129 ? -3.762 -5.475 -8.060 1.00 82.00 129 ASP A N 1
ATOM 957 C CA . ASP A 1 129 ? -2.407 -5.971 -7.775 1.00 82.00 129 ASP A CA 1
ATOM 958 C C . ASP A 1 129 ? -2.113 -6.154 -6.268 1.00 82.00 129 ASP A C 1
ATOM 960 O O . ASP A 1 129 ? -0.963 -6.345 -5.856 1.00 82.00 129 ASP A O 1
ATOM 964 N N . TYR A 1 130 ? -3.150 -6.122 -5.429 1.00 88.44 130 TYR A N 1
ATOM 965 C CA . TYR A 1 130 ? -3.081 -6.339 -3.986 1.00 88.44 130 TYR A CA 1
ATOM 966 C C . TYR A 1 130 ? -4.085 -7.401 -3.543 1.00 88.44 130 TYR A C 1
ATOM 968 O O . TYR A 1 130 ? -5.169 -7.544 -4.098 1.00 88.44 130 TYR A O 1
ATOM 976 N N . MET A 1 131 ? -3.756 -8.097 -2.459 1.00 89.56 131 MET A N 1
ATOM 977 C CA . MET A 1 131 ? -4.669 -9.013 -1.782 1.00 89.56 131 MET A CA 1
ATOM 978 C C . MET A 1 131 ? -5.001 -8.491 -0.386 1.00 89.56 131 MET A C 1
ATOM 980 O O . MET A 1 131 ? -4.147 -7.929 0.304 1.00 89.56 131 MET A O 1
ATOM 984 N N . CYS A 1 132 ? -6.251 -8.678 0.036 1.00 93.31 132 CYS A N 1
ATOM 985 C CA . CYS A 1 132 ? -6.683 -8.302 1.377 1.00 93.31 132 CYS A CA 1
ATOM 986 C C . CYS A 1 132 ? -6.206 -9.344 2.395 1.00 93.31 132 CYS A C 1
ATOM 988 O O . CYS A 1 132 ? -6.506 -10.529 2.259 1.00 93.31 132 CYS A O 1
ATOM 990 N N . GLN A 1 133 ? -5.472 -8.908 3.418 1.00 90.69 133 GLN A N 1
ATOM 991 C CA . GLN A 1 133 ? -4.983 -9.767 4.496 1.00 90.69 133 GLN A CA 1
ATOM 992 C C . GLN A 1 133 ? -5.569 -9.344 5.839 1.00 90.69 133 GLN A C 1
ATOM 994 O O . GLN A 1 133 ? -5.612 -8.158 6.166 1.00 90.69 133 GLN A O 1
ATOM 999 N N . SER A 1 134 ? -5.984 -10.314 6.651 1.00 91.06 134 SER A N 1
ATOM 1000 C CA . SER A 1 134 ? -6.379 -10.060 8.035 1.00 91.06 134 SER A CA 1
ATOM 1001 C C . SER A 1 134 ? -5.167 -9.717 8.898 1.00 91.06 134 SER A C 1
ATOM 1003 O O . SER A 1 134 ? -4.086 -10.282 8.727 1.00 91.06 134 SER A O 1
ATOM 1005 N N . LEU A 1 135 ? -5.362 -8.846 9.886 1.00 89.25 135 LEU A N 1
ATOM 1006 C CA . LEU A 1 135 ? -4.381 -8.652 10.953 1.00 89.25 135 LEU A CA 1
ATOM 1007 C C . LEU A 1 135 ? -4.251 -9.931 11.797 1.00 89.25 135 LEU A C 1
ATOM 1009 O O . LEU A 1 135 ? -5.281 -10.511 12.154 1.00 89.25 135 LEU A O 1
ATOM 1013 N N . PRO A 1 136 ? -3.026 -10.357 12.157 1.00 85.81 136 PRO A N 1
ATOM 1014 C CA . PRO A 1 136 ? -2.845 -11.446 13.105 1.00 85.81 136 PRO A CA 1
ATOM 1015 C C . PRO A 1 136 ? -3.533 -11.170 14.449 1.00 85.81 136 PRO A C 1
ATOM 1017 O O . PRO A 1 136 ? -3.532 -10.016 14.900 1.00 85.81 136 PRO A O 1
ATOM 1020 N N . PRO A 1 137 ? -4.094 -12.199 15.113 1.00 83.94 137 PRO A N 1
ATOM 1021 C CA . PRO A 1 137 ? -4.804 -12.032 16.382 1.00 83.94 137 PRO A CA 1
ATOM 1022 C C . PRO A 1 137 ? -3.963 -11.406 17.503 1.00 83.94 137 PRO A C 1
ATOM 1024 O O . PRO A 1 137 ? -4.505 -10.726 18.370 1.00 83.94 137 PRO A O 1
ATOM 1027 N N . ASP A 1 138 ? -2.647 -11.613 17.476 1.00 83.38 138 ASP A N 1
ATOM 1028 C CA . ASP A 1 138 ? -1.668 -11.083 18.427 1.00 83.38 138 ASP A CA 1
ATOM 1029 C C . ASP A 1 138 ? -1.245 -9.634 18.129 1.00 83.38 138 ASP A C 1
ATOM 1031 O O . ASP A 1 138 ? -0.526 -9.020 18.920 1.00 83.38 138 ASP A O 1
ATOM 1035 N N . THR A 1 139 ? -1.715 -9.032 17.029 1.00 87.94 139 THR A N 1
ATOM 1036 C CA . THR A 1 139 ? -1.423 -7.624 16.749 1.00 87.94 139 THR A CA 1
ATOM 1037 C C . THR A 1 139 ? -2.098 -6.723 17.795 1.00 87.94 139 THR A C 1
ATOM 1039 O O . THR A 1 139 ? -3.329 -6.741 17.923 1.00 87.94 139 THR A O 1
ATOM 1042 N N . PRO A 1 140 ? -1.346 -5.856 18.506 1.00 90.81 140 PRO A N 1
ATOM 1043 C CA . PRO A 1 140 ? -1.914 -4.999 19.542 1.00 90.81 140 PRO A CA 1
ATOM 1044 C C . PRO A 1 140 ? -3.069 -4.137 19.023 1.00 90.81 140 PRO A C 1
ATOM 1046 O O . PRO A 1 140 ? -2.886 -3.297 18.141 1.00 90.81 140 PRO A O 1
ATOM 1049 N N . GLY A 1 141 ? -4.261 -4.336 19.592 1.00 90.56 141 GLY A N 1
ATOM 1050 C CA . GLY A 1 141 ? -5.478 -3.604 19.238 1.00 90.56 141 GLY A CA 1
ATOM 1051 C C . GLY A 1 141 ? -6.285 -4.177 18.066 1.00 90.56 141 GLY A C 1
ATOM 1052 O O . GLY A 1 141 ? -7.312 -3.585 17.735 1.00 90.56 141 GLY A O 1
ATOM 1053 N N . ALA A 1 142 ? -5.890 -5.313 17.472 1.00 91.38 142 ALA A N 1
ATOM 1054 C CA . ALA A 1 142 ? -6.569 -5.911 16.312 1.00 91.38 142 ALA A CA 1
ATOM 1055 C C . ALA A 1 142 ? -8.063 -6.195 16.539 1.00 91.38 142 ALA A C 1
ATOM 1057 O O . ALA A 1 142 ? -8.865 -6.070 15.617 1.00 91.38 142 ALA A O 1
ATOM 1058 N N . ALA A 1 143 ? -8.471 -6.483 17.780 1.00 91.81 143 ALA A N 1
ATOM 1059 C CA . ALA A 1 143 ? -9.877 -6.678 18.135 1.00 91.81 143 ALA A CA 1
ATOM 1060 C C . ALA A 1 143 ? -10.780 -5.477 17.771 1.00 91.81 143 ALA A C 1
ATOM 1062 O O . ALA A 1 143 ? -11.963 -5.668 17.497 1.00 91.81 143 ALA A O 1
ATOM 1063 N N . LYS A 1 144 ? -10.237 -4.248 17.716 1.00 92.56 144 LYS A N 1
ATOM 1064 C CA . LYS A 1 144 ? -10.985 -3.029 17.346 1.00 92.56 144 LYS A CA 1
ATOM 1065 C C . LYS A 1 144 ? -11.349 -2.954 15.864 1.00 92.56 144 LYS A C 1
ATOM 1067 O O . LYS A 1 144 ? -12.217 -2.175 15.489 1.00 92.56 144 LYS A O 1
ATOM 1072 N N . VAL A 1 145 ? -10.659 -3.724 15.031 1.00 94.38 145 VAL A N 1
ATOM 1073 C CA . VAL A 1 145 ? -10.751 -3.688 13.567 1.00 94.38 145 VAL A CA 1
ATOM 1074 C C . VAL A 1 145 ? -11.123 -5.061 13.010 1.00 94.38 145 VAL A C 1
ATOM 1076 O O . VAL A 1 145 ? -10.739 -5.428 11.905 1.00 94.38 145 VAL A O 1
ATOM 1079 N N . LYS A 1 146 ? -11.884 -5.848 13.782 1.00 92.81 146 LYS A N 1
ATOM 1080 C CA . LYS A 1 146 ? -12.388 -7.155 13.348 1.00 92.81 146 LYS A CA 1
ATOM 1081 C C . LYS A 1 146 ? -13.169 -7.010 12.035 1.00 92.81 146 LYS A C 1
ATOM 1083 O O . LYS A 1 146 ? -14.071 -6.185 11.942 1.00 92.81 146 LYS A O 1
ATOM 1088 N N . GLY A 1 147 ? -12.822 -7.825 11.040 1.00 92.81 147 GLY A N 1
ATOM 1089 C CA . GLY A 1 147 ? -13.412 -7.765 9.696 1.00 92.81 147 GLY A CA 1
ATOM 1090 C C . GLY A 1 147 ? -12.759 -6.747 8.754 1.00 92.81 147 GLY A C 1
ATOM 1091 O O . GLY A 1 147 ? -13.127 -6.697 7.584 1.00 92.81 147 GLY A O 1
ATOM 1092 N N . VAL A 1 148 ? -11.773 -5.978 9.231 1.00 96.25 148 VAL A N 1
ATOM 1093 C CA . VAL A 1 148 ? -10.953 -5.085 8.408 1.00 96.25 148 VAL A CA 1
ATOM 1094 C C . VAL A 1 148 ? -9.560 -5.684 8.239 1.00 96.25 148 VAL A C 1
ATOM 1096 O O . VAL A 1 148 ? -8.888 -6.050 9.206 1.00 96.25 148 VAL A O 1
ATOM 1099 N N . GLY A 1 149 ? -9.127 -5.778 6.989 1.00 95.56 149 GLY A N 1
ATOM 1100 C CA . GLY A 1 149 ? -7.793 -6.188 6.595 1.00 95.56 149 GLY A CA 1
ATOM 1101 C C . GLY A 1 149 ? -6.944 -5.030 6.083 1.00 95.56 149 GLY A C 1
ATOM 1102 O O . GLY A 1 149 ? -7.371 -3.876 6.027 1.00 95.56 149 GLY A O 1
ATOM 1103 N N . PHE A 1 150 ? -5.725 -5.366 5.679 1.00 94.75 150 PHE A N 1
ATOM 1104 C CA . PHE A 1 150 ? -4.801 -4.479 4.989 1.00 94.75 150 PHE A CA 1
ATOM 1105 C C . PHE A 1 150 ? -4.447 -5.053 3.617 1.00 94.75 150 PHE A C 1
ATOM 1107 O O . PHE A 1 150 ? -4.225 -6.254 3.472 1.00 94.75 150 PHE A O 1
ATOM 1114 N N . CYS A 1 151 ? -4.368 -4.193 2.606 1.00 93.19 151 CYS A N 1
ATOM 1115 C CA . CYS A 1 151 ? -3.967 -4.600 1.268 1.00 93.19 151 CYS A CA 1
ATOM 1116 C C . CYS A 1 151 ? -2.451 -4.800 1.211 1.00 93.19 151 CYS A C 1
ATOM 1118 O O . CYS A 1 151 ? -1.678 -3.845 1.367 1.00 93.19 151 CYS A O 1
ATOM 1120 N N . SER A 1 152 ? -2.018 -6.033 0.950 1.00 87.19 152 SER A N 1
ATOM 1121 C CA . SER A 1 152 ? -0.620 -6.376 0.702 1.00 87.19 152 SER A CA 1
ATOM 1122 C C . SER A 1 152 ? -0.375 -6.581 -0.799 1.00 87.19 152 SER A C 1
ATOM 1124 O O . SER A 1 152 ? -1.205 -7.185 -1.479 1.00 87.19 152 SER A O 1
ATOM 1126 N N . PRO A 1 153 ? 0.737 -6.064 -1.352 1.00 80.88 153 PRO A N 1
ATOM 1127 C CA . PRO A 1 153 ? 1.135 -6.383 -2.720 1.00 80.88 153 PRO A CA 1
ATOM 1128 C C . PRO A 1 153 ? 1.239 -7.896 -2.938 1.00 80.88 153 PRO A C 1
ATOM 1130 O O . PRO A 1 153 ? 1.780 -8.605 -2.084 1.00 80.88 153 PRO A O 1
ATOM 1133 N N . THR A 1 154 ? 0.788 -8.391 -4.089 1.00 72.31 154 THR A N 1
ATOM 1134 C CA . THR A 1 154 ? 0.719 -9.838 -4.359 1.00 72.31 154 THR A CA 1
ATOM 1135 C C . THR A 1 154 ? 2.075 -10.551 -4.287 1.00 72.31 154 THR A C 1
ATOM 1137 O O . THR A 1 154 ? 2.132 -11.700 -3.852 1.00 72.31 154 THR A O 1
ATOM 1140 N N . TYR A 1 155 ? 3.188 -9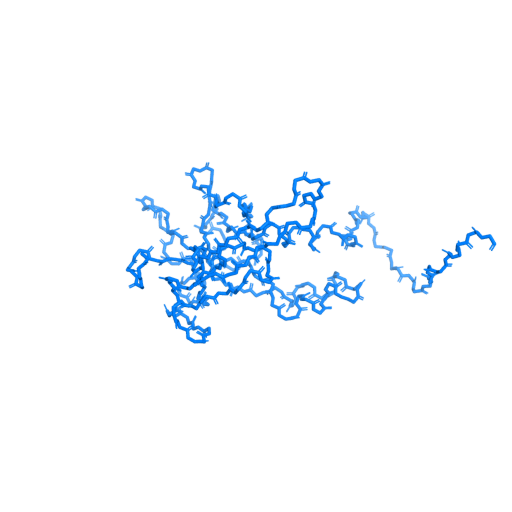.868 -4.588 1.00 65.88 155 TYR A N 1
ATOM 1141 C CA . TYR A 1 155 ? 4.543 -10.435 -4.474 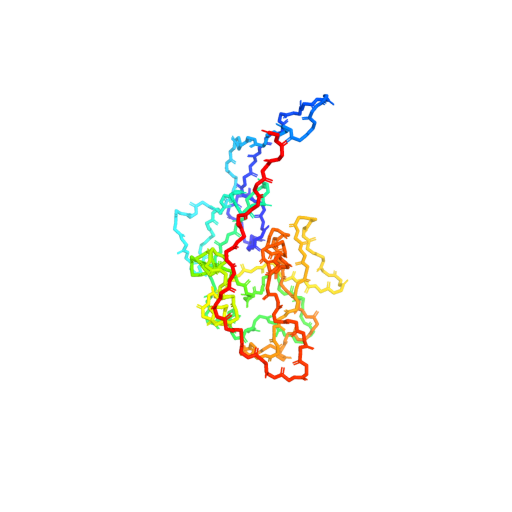1.00 65.88 155 TYR A CA 1
ATOM 1142 C C . TYR A 1 155 ? 4.917 -10.870 -3.040 1.00 65.88 155 TYR A C 1
ATOM 1144 O O . TYR A 1 155 ? 5.698 -11.809 -2.866 1.00 65.88 155 TYR A O 1
ATOM 1152 N N . PHE A 1 156 ? 4.346 -10.243 -1.999 1.00 62.38 156 PHE A N 1
ATOM 1153 C CA . PHE A 1 156 ? 4.557 -10.685 -0.614 1.00 62.38 156 PHE A CA 1
ATOM 1154 C C . PHE A 1 156 ? 3.965 -12.072 -0.369 1.00 62.38 156 PHE A C 1
ATOM 1156 O O . PHE A 1 156 ? 4.493 -12.817 0.447 1.00 62.38 156 PHE A O 1
ATOM 1163 N N . ILE A 1 157 ? 2.902 -12.444 -1.085 1.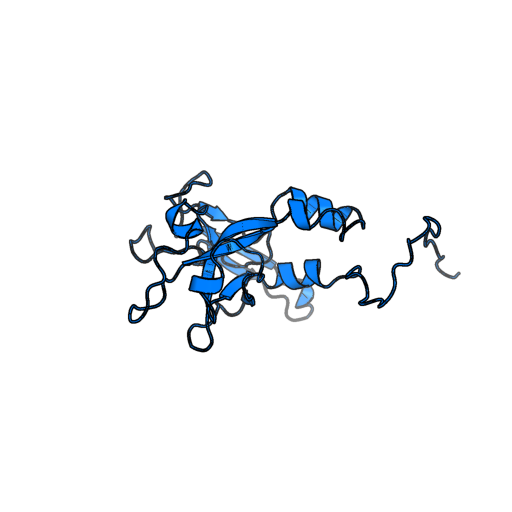00 58.56 157 ILE A N 1
ATOM 1164 C CA . ILE A 1 157 ? 2.297 -13.771 -0.959 1.00 58.56 157 ILE A CA 1
ATOM 1165 C C . ILE A 1 157 ? 3.178 -14.834 -1.610 1.00 58.56 157 ILE A C 1
ATOM 1167 O O . ILE A 1 157 ? 3.296 -15.915 -1.045 1.00 58.56 157 ILE A O 1
ATOM 1171 N N . PHE A 1 158 ? 3.873 -14.517 -2.705 1.00 51.72 158 PHE A N 1
ATOM 1172 C CA . PHE A 1 158 ? 4.865 -15.427 -3.280 1.00 51.72 158 PHE A CA 1
ATOM 1173 C C . PHE A 1 158 ? 6.030 -15.676 -2.310 1.00 51.72 158 PHE A C 1
ATOM 1175 O O . PHE A 1 158 ? 6.343 -16.823 -2.033 1.00 51.72 158 PHE A O 1
ATOM 1182 N N . GLN A 1 159 ? 6.602 -14.646 -1.679 1.00 52.00 159 GLN A N 1
ATOM 1183 C CA . GLN A 1 159 ? 7.689 -14.851 -0.700 1.00 52.00 159 GLN A CA 1
ATOM 1184 C C . GLN A 1 159 ? 7.234 -15.464 0.626 1.00 52.00 159 GLN A C 1
ATOM 1186 O O . GLN A 1 159 ? 8.028 -16.109 1.295 1.00 52.00 159 GLN A O 1
ATOM 1191 N N . MET A 1 160 ? 5.979 -15.260 1.035 1.00 49.56 160 MET A N 1
ATOM 1192 C CA . MET A 1 160 ? 5.458 -15.915 2.235 1.00 49.56 160 MET A CA 1
ATOM 1193 C C . MET A 1 160 ? 5.076 -17.374 1.975 1.00 49.56 160 MET A C 1
ATOM 1195 O O . MET A 1 160 ? 5.129 -18.157 2.911 1.00 49.56 160 MET A O 1
ATOM 1199 N N . ARG A 1 161 ? 4.692 -17.753 0.743 1.00 50.22 161 ARG A N 1
ATOM 1200 C CA . ARG A 1 161 ? 4.244 -19.116 0.393 1.00 50.22 161 ARG A CA 1
ATOM 1201 C C . ARG A 1 161 ? 5.311 -20.019 -0.225 1.00 50.22 161 ARG A C 1
ATOM 1203 O O . ARG A 1 161 ? 5.077 -21.220 -0.250 1.00 50.22 161 ARG A O 1
ATOM 1210 N N . ILE A 1 162 ? 6.441 -19.486 -0.687 1.00 43.66 162 ILE A N 1
ATOM 1211 C CA . ILE A 1 162 ? 7.546 -20.290 -1.227 1.00 43.66 162 ILE A CA 1
ATOM 1212 C C . ILE A 1 162 ? 8.361 -20.882 -0.053 1.00 43.66 162 ILE A C 1
ATOM 1214 O O . ILE A 1 162 ? 9.210 -20.228 0.540 1.00 43.66 162 ILE A O 1
ATOM 1218 N N . ASP A 1 163 ? 8.007 -22.120 0.305 1.00 38.25 163 ASP A N 1
ATOM 1219 C CA . ASP A 1 163 ? 8.899 -23.219 0.717 1.00 38.25 163 ASP A CA 1
ATOM 1220 C C . ASP A 1 163 ? 9.681 -23.207 2.047 1.00 38.25 163 ASP A C 1
ATOM 1222 O O . ASP A 1 163 ? 10.748 -23.805 2.123 1.00 38.25 163 ASP A O 1
ATOM 1226 N N . ASN A 1 164 ? 9.113 -22.682 3.140 1.00 38.34 164 ASN A N 1
ATOM 1227 C CA . ASN A 1 164 ? 9.244 -23.311 4.476 1.00 38.34 164 ASN A CA 1
ATOM 1228 C C . ASN A 1 164 ? 8.208 -22.751 5.466 1.00 38.34 164 ASN A C 1
ATOM 1230 O O . ASN A 1 164 ? 8.546 -22.269 6.550 1.00 38.34 164 ASN A O 1
ATOM 1234 N N . HIS A 1 165 ? 6.914 -22.800 5.126 1.00 42.44 165 HIS A N 1
ATOM 1235 C CA . HIS A 1 165 ? 5.948 -22.869 6.223 1.00 42.44 165 HIS A CA 1
ATOM 1236 C C . HIS A 1 165 ? 6.340 -24.107 7.017 1.00 42.44 165 HIS A C 1
ATOM 1238 O O . HIS A 1 165 ? 6.419 -25.181 6.416 1.00 42.44 165 HIS A O 1
ATOM 1244 N N . ALA A 1 166 ? 6.591 -23.965 8.325 1.00 41.69 166 ALA A N 1
ATOM 1245 C CA . ALA A 1 166 ? 6.568 -25.120 9.204 1.00 41.69 166 ALA A CA 1
ATOM 1246 C C . ALA A 1 166 ? 5.322 -25.896 8.791 1.00 41.69 166 ALA A C 1
ATOM 1248 O O . ALA A 1 166 ? 4.203 -25.375 8.879 1.00 41.69 166 ALA A O 1
ATOM 1249 N N . THR A 1 167 ? 5.513 -27.087 8.221 1.00 39.78 167 THR A N 1
ATOM 1250 C CA . THR A 1 167 ? 4.397 -27.991 7.979 1.00 39.78 167 THR A CA 1
ATOM 1251 C C . THR A 1 167 ? 3.646 -28.016 9.314 1.00 39.78 167 THR A C 1
ATOM 1253 O O . THR A 1 167 ? 4.297 -27.918 10.363 1.00 39.78 167 THR A O 1
ATOM 1256 N N . PRO A 1 168 ? 2.310 -28.046 9.352 1.00 39.62 168 PRO A N 1
ATOM 1257 C CA . PRO A 1 168 ? 1.611 -28.216 10.614 1.00 39.62 168 PRO A CA 1
ATOM 1258 C C . PRO A 1 168 ? 1.892 -29.641 11.122 1.00 39.62 168 PRO A C 1
ATOM 1260 O O . PRO A 1 168 ? 1.037 -30.515 11.072 1.00 39.62 168 PRO A O 1
ATOM 1263 N N . TRP A 1 169 ? 3.126 -29.908 11.559 1.00 36.31 169 TRP A N 1
ATOM 1264 C CA . TRP A 1 169 ? 3.504 -31.101 12.280 1.00 36.31 169 TRP A CA 1
ATOM 1265 C C . TRP A 1 169 ? 2.885 -30.912 13.654 1.00 36.31 169 TRP A C 1
ATOM 1267 O O . TRP A 1 169 ? 3.337 -30.107 14.472 1.00 36.31 169 TRP A O 1
ATOM 1277 N N . SER A 1 170 ? 1.824 -31.663 13.915 1.00 42.09 170 SER A N 1
ATOM 1278 C CA . SER A 1 170 ? 1.450 -32.034 15.270 1.00 42.09 170 SER A CA 1
ATOM 1279 C C . SER A 1 170 ? 2.598 -32.861 15.867 1.00 42.09 170 SER A C 1
ATOM 1281 O O . SER A 1 170 ? 2.559 -34.088 15.854 1.00 42.09 170 SER A O 1
ATOM 1283 N N . GLY A 1 171 ? 3.663 -32.196 16.315 1.00 41.53 171 GLY A N 1
ATOM 1284 C CA . GLY A 1 171 ? 4.831 -32.836 16.918 1.00 41.53 171 GLY A CA 1
ATOM 1285 C C . GLY A 1 171 ? 6.142 -32.222 16.442 1.00 41.53 171 GLY A C 1
ATOM 1286 O O . GLY A 1 171 ? 6.497 -32.312 15.272 1.00 41.53 171 GLY A O 1
ATOM 1287 N N . ALA A 1 172 ? 6.873 -31.601 17.364 1.00 43.16 172 ALA A N 1
ATOM 1288 C CA . ALA A 1 172 ? 8.194 -31.048 17.116 1.00 43.16 172 ALA A CA 1
ATOM 1289 C C . ALA A 1 172 ? 9.171 -32.132 16.628 1.00 43.16 172 ALA A C 1
ATOM 1291 O O . ALA A 1 172 ? 9.518 -33.037 17.385 1.00 43.16 172 ALA A O 1
ATOM 1292 N N . VAL A 1 173 ? 9.686 -31.992 15.406 1.00 40.66 173 VAL A N 1
ATOM 1293 C CA . VAL A 1 173 ? 10.921 -32.661 14.984 1.00 40.66 173 VAL A CA 1
ATOM 1294 C C . VAL A 1 173 ? 11.903 -31.576 14.563 1.00 40.66 173 VAL A C 1
ATOM 1296 O O . VAL A 1 173 ? 11.692 -30.860 13.589 1.00 40.66 173 VAL A O 1
ATOM 1299 N N . ARG A 1 174 ? 12.968 -31.419 15.356 1.00 38.34 174 ARG A N 1
ATOM 1300 C CA . ARG A 1 174 ? 14.120 -30.575 15.023 1.00 38.34 174 ARG A CA 1
ATOM 1301 C C . ARG A 1 174 ? 14.711 -31.058 13.699 1.00 38.34 174 ARG A C 1
ATOM 1303 O O . ARG A 1 174 ? 15.172 -32.194 13.630 1.00 38.34 174 ARG A O 1
ATOM 1310 N N . ALA A 1 175 ? 14.750 -30.193 12.688 1.00 39.31 175 ALA A N 1
ATOM 1311 C CA . ALA A 1 175 ? 15.517 -30.450 11.478 1.00 39.31 175 ALA A CA 1
ATOM 1312 C C . ALA A 1 175 ? 17.012 -30.473 11.833 1.00 39.31 175 ALA A C 1
ATOM 1314 O O . ALA A 1 175 ? 17.613 -29.453 12.172 1.00 39.31 175 ALA A O 1
ATOM 1315 N N . THR A 1 176 ? 17.608 -31.660 11.807 1.00 36.00 176 THR A N 1
ATOM 1316 C CA . THR A 1 176 ? 19.058 -31.833 11.794 1.00 36.00 176 THR A CA 1
ATOM 1317 C C . THR A 1 176 ? 19.605 -31.328 10.464 1.00 36.00 176 THR A C 1
ATOM 1319 O O . THR A 1 176 ? 19.139 -31.736 9.403 1.00 36.00 176 THR A O 1
ATOM 1322 N N . MET A 1 177 ? 20.597 -30.439 10.534 1.00 42.56 177 MET A N 1
ATOM 1323 C CA . MET A 1 177 ? 21.347 -29.942 9.383 1.00 42.56 177 MET A CA 1
ATOM 1324 C C . MET A 1 177 ? 22.025 -31.095 8.638 1.00 42.56 177 MET A C 1
ATOM 1326 O O . MET A 1 177 ? 22.845 -31.800 9.222 1.00 42.56 177 MET A O 1
ATOM 1330 N N . GLY A 1 178 ? 21.721 -31.253 7.350 1.00 39.34 178 GLY A N 1
ATOM 1331 C CA . GLY A 1 178 ? 22.477 -32.138 6.468 1.00 39.34 178 GLY A CA 1
ATOM 1332 C C . GLY A 1 178 ? 21.683 -32.640 5.271 1.00 39.34 178 GLY A C 1
ATOM 1333 O O . GLY A 1 178 ? 21.165 -33.745 5.315 1.00 39.34 178 GLY A O 1
ATOM 1334 N N . ALA A 1 179 ? 21.631 -31.848 4.200 1.00 34.03 179 ALA A N 1
ATOM 1335 C CA . ALA A 1 179 ? 21.586 -32.340 2.820 1.00 34.03 179 ALA A CA 1
ATOM 1336 C C . ALA A 1 179 ? 21.740 -31.142 1.876 1.00 34.03 179 ALA A C 1
ATOM 1338 O O . ALA A 1 179 ? 20.811 -30.363 1.672 1.00 34.03 179 ALA A O 1
ATOM 1339 N N . GLY A 1 180 ? 22.948 -30.974 1.336 1.00 36.62 180 GLY A N 1
ATOM 1340 C CA . GLY A 1 180 ? 23.147 -30.173 0.138 1.00 36.62 180 GLY A CA 1
ATOM 1341 C C . GLY A 1 180 ? 22.480 -30.871 -1.043 1.00 36.62 180 GLY A C 1
ATOM 1342 O O . GLY A 1 180 ? 22.591 -32.087 -1.181 1.00 36.62 180 GLY A O 1
ATOM 1343 N N . PHE A 1 181 ? 21.804 -30.105 -1.892 1.00 34.34 181 PHE A N 1
ATOM 1344 C CA . PHE A 1 181 ? 21.274 -30.600 -3.157 1.00 34.34 181 PHE A CA 1
ATOM 1345 C C . PHE A 1 181 ? 22.087 -30.001 -4.299 1.00 34.34 181 PHE A C 1
ATOM 1347 O O . PHE A 1 181 ? 21.775 -28.940 -4.830 1.00 34.34 181 PHE A O 1
ATOM 1354 N N . GLY A 1 182 ? 23.167 -30.704 -4.637 1.00 34.09 182 GLY A N 1
ATOM 1355 C CA . GLY A 1 182 ? 23.686 -30.758 -5.994 1.00 34.09 182 GLY A CA 1
ATOM 1356 C C . GLY A 1 182 ? 23.285 -32.105 -6.595 1.00 34.09 182 GLY A C 1
ATOM 1357 O O . GLY A 1 182 ? 23.606 -33.146 -6.031 1.00 34.09 182 GLY A O 1
ATOM 1358 N N . ALA A 1 183 ? 22.576 -32.073 -7.716 1.00 33.28 183 ALA A N 1
ATOM 1359 C CA . ALA A 1 183 ? 22.450 -33.164 -8.678 1.00 33.28 183 ALA A CA 1
ATOM 1360 C C . ALA A 1 183 ? 22.363 -32.460 -10.042 1.00 33.28 183 ALA A C 1
ATOM 1362 O O . ALA A 1 183 ? 21.408 -31.733 -10.292 1.00 33.28 183 ALA A O 1
ATOM 1363 N N . ALA A 1 184 ? 23.493 -32.310 -10.735 1.00 31.62 184 ALA A N 1
ATOM 1364 C CA . ALA A 1 184 ? 24.005 -33.263 -11.722 1.00 31.62 184 ALA A CA 1
ATOM 1365 C C . ALA A 1 184 ? 23.096 -33.300 -12.962 1.00 31.62 184 ALA A C 1
ATOM 1367 O O . ALA A 1 184 ? 22.086 -34.000 -12.986 1.00 31.62 184 ALA A O 1
ATOM 1368 N N . GLU A 1 185 ? 23.473 -32.503 -13.965 1.00 35.44 185 GLU A N 1
ATOM 1369 C CA . GLU A 1 185 ? 22.993 -32.635 -15.340 1.00 35.44 185 GLU A CA 1
ATOM 1370 C C . GLU A 1 185 ? 23.560 -33.930 -15.933 1.00 35.44 185 GLU A C 1
ATOM 1372 O O . GLU A 1 185 ? 24.732 -34.253 -15.736 1.00 35.44 185 GLU A O 1
ATOM 1377 N N . ALA A 1 186 ? 22.708 -34.683 -16.621 1.00 32.09 186 ALA A N 1
ATOM 1378 C CA . ALA A 1 186 ? 23.105 -35.833 -17.415 1.00 32.09 186 ALA A CA 1
ATOM 1379 C C . ALA A 1 186 ? 23.512 -35.357 -18.818 1.00 32.09 186 ALA A C 1
ATOM 1381 O O . ALA A 1 186 ? 22.651 -34.891 -19.560 1.00 32.09 186 ALA A O 1
ATOM 1382 N N . GLU A 1 187 ? 24.806 -35.415 -19.140 1.00 29.50 187 GLU A N 1
ATOM 1383 C CA . GLU A 1 187 ? 25.428 -36.373 -20.081 1.00 29.50 187 GLU A CA 1
ATOM 1384 C C . GLU A 1 187 ? 26.959 -36.321 -19.930 1.00 29.50 187 GLU A C 1
ATOM 1386 O O . GLU A 1 187 ? 27.519 -35.201 -19.897 1.00 29.50 187 GLU A O 1
#